Protein AF-K1RBC7-F1 (afdb_monomer_lite)

InterPro domains:
  IPR012926 TMEM120A/B [PF07851] (17-135)
  IPR012926 TMEM120A/B [PF07851] (148-253)
  IPR012926 TMEM120A/B [PTHR21433] (148-257)

Radius of gyration: 38.89 Å; chains: 1; bounding box: 67×125×91 Å

Structure (mmCIF, N/CA/C/O backbone):
data_AF-K1RBC7-F1
#
_entry.id   AF-K1RBC7-F1
#
loop_
_atom_site.group_PDB
_atom_site.id
_atom_site.type_symbol
_atom_site.label_atom_id
_atom_site.label_alt_id
_atom_site.label_comp_id
_atom_site.label_asym_id
_atom_site.label_entity_id
_atom_site.label_seq_id
_atom_site.pdbx_PDB_ins_code
_atom_site.Cartn_x
_atom_site.Cartn_y
_atom_site.Cartn_z
_atom_site.occupancy
_atom_site.B_iso_or_equiv
_atom_site.auth_seq_id
_atom_site.auth_comp_id
_atom_site.auth_asym_id
_atom_site.auth_atom_id
_atom_site.pdbx_PDB_model_num
ATOM 1 N N . MET A 1 1 ? 21.432 41.646 -55.844 1.00 55.25 1 MET A N 1
ATOM 2 C CA . MET A 1 1 ? 22.218 41.055 -54.737 1.00 55.25 1 MET A CA 1
ATOM 3 C C . MET A 1 1 ? 21.889 41.724 -53.405 1.00 55.25 1 MET A C 1
ATOM 5 O O . MET A 1 1 ? 21.938 41.026 -52.408 1.00 55.25 1 MET A O 1
ATOM 9 N N . ASP A 1 2 ? 21.484 43.004 -53.393 1.00 60.56 2 ASP A N 1
ATOM 10 C CA . ASP A 1 2 ? 21.104 43.734 -52.167 1.00 60.56 2 ASP A CA 1
ATOM 11 C C . ASP A 1 2 ? 19.739 43.362 -5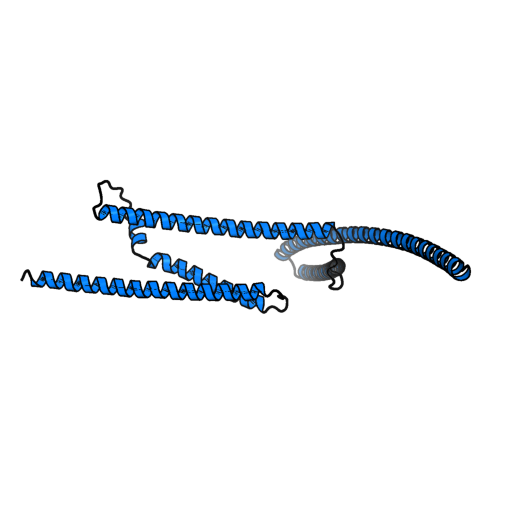1.560 1.00 60.56 2 ASP A C 1
ATOM 13 O O . ASP A 1 2 ? 19.626 43.316 -50.341 1.00 60.56 2 ASP A O 1
ATOM 17 N N . GLU A 1 3 ? 18.707 43.049 -52.355 1.00 60.28 3 GLU A N 1
ATOM 18 C CA . GLU A 1 3 ? 17.358 42.779 -51.807 1.00 60.28 3 GLU A CA 1
ATOM 19 C C . GLU A 1 3 ? 17.313 41.574 -50.854 1.00 60.28 3 GLU A C 1
ATOM 21 O O . GLU A 1 3 ? 16.731 41.671 -49.780 1.00 60.28 3 GLU A O 1
ATOM 26 N N . GLY A 1 4 ? 17.993 40.470 -51.185 1.00 63.41 4 GLY A N 1
ATOM 27 C CA . GLY A 1 4 ? 18.028 39.280 -50.324 1.00 63.41 4 GLY A CA 1
ATOM 28 C C . GLY A 1 4 ? 18.858 39.452 -49.044 1.00 63.41 4 GLY A C 1
ATOM 29 O O . GLY A 1 4 ? 18.627 38.744 -48.067 1.00 63.41 4 GLY A O 1
ATOM 30 N N . LEU A 1 5 ? 19.810 40.395 -49.028 1.00 65.06 5 LEU A N 1
ATOM 31 C CA . LEU A 1 5 ? 20.588 40.728 -47.831 1.00 65.06 5 LEU A CA 1
ATOM 32 C C . LEU A 1 5 ? 19.759 41.607 -46.880 1.00 65.06 5 LEU A C 1
ATOM 34 O O . LEU A 1 5 ? 19.706 41.335 -45.683 1.00 65.06 5 LEU A O 1
ATOM 38 N N . LEU A 1 6 ? 19.047 42.596 -47.432 1.00 67.06 6 LEU A N 1
ATOM 39 C CA . LEU A 1 6 ? 18.136 43.472 -46.687 1.00 67.06 6 LEU A CA 1
ATOM 40 C C . LEU A 1 6 ? 16.936 42.703 -46.110 1.00 67.06 6 LEU A C 1
ATOM 42 O O . LEU A 1 6 ? 16.526 42.957 -44.979 1.00 67.06 6 LEU A O 1
ATOM 46 N N . GLU A 1 7 ? 16.403 41.726 -46.849 1.00 72.88 7 GLU A N 1
ATOM 47 C CA . GLU A 1 7 ? 15.333 40.840 -46.375 1.00 72.88 7 GLU A CA 1
ATOM 48 C C . GLU A 1 7 ? 15.819 39.912 -45.246 1.00 72.88 7 GLU A C 1
ATOM 50 O O . GLU A 1 7 ? 15.114 39.704 -44.258 1.00 72.88 7 GLU A O 1
ATOM 55 N N . GLY A 1 8 ? 17.058 39.414 -45.333 1.00 73.38 8 GLY A N 1
ATOM 56 C CA . GLY A 1 8 ? 17.689 38.630 -44.268 1.00 73.38 8 GLY A CA 1
ATOM 57 C C . GLY A 1 8 ? 17.893 39.421 -42.971 1.00 73.38 8 GLY A C 1
ATOM 58 O O . GLY A 1 8 ? 17.590 38.917 -41.888 1.00 73.38 8 GLY A O 1
ATOM 59 N N . GLU A 1 9 ? 18.354 40.671 -43.066 1.00 78.81 9 GLU A N 1
ATOM 60 C CA . GLU A 1 9 ? 18.524 41.557 -41.905 1.00 78.81 9 GLU A CA 1
ATOM 61 C C . GLU A 1 9 ? 17.182 41.969 -41.281 1.00 78.81 9 GLU A C 1
ATOM 63 O O . GLU A 1 9 ? 17.052 41.984 -40.053 1.00 78.81 9 GLU A O 1
ATOM 68 N N . ALA A 1 10 ? 16.162 42.240 -42.102 1.00 80.75 10 ALA A N 1
ATOM 69 C CA . ALA A 1 10 ? 14.812 42.543 -41.627 1.00 80.75 10 ALA A CA 1
ATOM 70 C C . ALA A 1 10 ? 14.176 41.346 -40.896 1.00 80.75 10 ALA A C 1
ATOM 72 O O . ALA A 1 10 ? 13.622 41.512 -39.808 1.00 80.75 10 ALA A O 1
ATOM 73 N N . ASN A 1 11 ? 14.325 40.134 -41.442 1.00 84.31 11 ASN A N 1
ATOM 74 C CA . ASN A 1 11 ? 13.827 38.904 -40.823 1.00 84.31 11 ASN A CA 1
ATOM 75 C C . ASN A 1 11 ? 14.545 38.592 -39.502 1.00 84.31 11 ASN A C 1
ATOM 77 O O . ASN A 1 11 ? 13.898 38.236 -38.518 1.00 84.31 11 ASN A O 1
ATOM 81 N N . LEU A 1 12 ? 15.868 38.785 -39.439 1.00 86.56 12 LEU A N 1
ATOM 82 C CA . LEU A 1 12 ? 16.629 38.612 -38.199 1.00 86.56 12 LEU A CA 1
ATOM 83 C C . LEU A 1 12 ? 16.175 39.599 -37.117 1.00 86.56 12 LEU A C 1
ATOM 85 O O . LEU A 1 12 ? 16.028 39.215 -35.956 1.00 86.56 12 LEU A O 1
ATOM 89 N N . LYS A 1 13 ? 15.929 40.858 -37.492 1.00 89.88 13 LYS A N 1
ATOM 90 C CA . LYS A 1 13 ? 15.437 41.875 -36.561 1.00 89.88 13 LYS A CA 1
ATOM 91 C C . LYS A 1 13 ? 14.049 41.520 -36.019 1.00 89.88 13 LYS A C 1
ATOM 93 O O . LYS A 1 13 ? 13.858 41.594 -34.809 1.00 89.88 13 LYS A O 1
ATOM 98 N N . SER A 1 14 ? 13.142 41.051 -36.879 1.00 90.25 14 SER A N 1
ATOM 99 C CA . SER A 1 14 ? 11.823 40.552 -36.465 1.00 90.25 14 SER A CA 1
ATOM 100 C C . SER A 1 14 ? 11.942 39.398 -35.466 1.00 90.25 14 SER A C 1
ATOM 102 O O . SER A 1 14 ? 11.321 39.438 -34.411 1.00 90.25 14 SER A O 1
ATOM 104 N N . CYS A 1 15 ? 12.801 38.405 -35.731 1.00 90.19 15 CYS A N 1
ATOM 105 C CA . CYS A 1 15 ? 12.996 37.282 -34.808 1.00 90.19 15 CYS A CA 1
ATOM 106 C C . CYS A 1 15 ? 13.571 37.708 -33.446 1.00 90.19 15 CYS A C 1
ATOM 108 O O . CYS A 1 15 ? 13.251 37.099 -32.426 1.00 90.19 15 CYS A O 1
ATOM 110 N N . LEU A 1 16 ? 14.436 38.726 -33.414 1.00 90.62 16 LEU A N 1
ATOM 111 C CA . LEU A 1 16 ? 14.986 39.260 -32.165 1.00 90.62 16 LEU A CA 1
ATOM 112 C C . LEU A 1 16 ? 13.935 40.026 -31.352 1.00 90.62 16 LEU A C 1
ATOM 114 O O . LEU A 1 16 ? 13.941 39.937 -30.123 1.00 90.62 16 LEU A O 1
ATOM 118 N N . GLU A 1 17 ? 13.044 40.755 -32.024 1.00 92.62 17 GLU A N 1
ATOM 119 C CA . GLU A 1 17 ? 11.904 41.425 -31.392 1.00 92.62 17 GLU A CA 1
ATOM 120 C C . GLU A 1 17 ? 10.917 40.390 -30.820 1.00 92.62 17 GLU A C 1
ATOM 122 O O . GLU A 1 17 ? 10.637 40.434 -29.620 1.00 92.62 17 GLU A O 1
ATOM 127 N N . ASP A 1 18 ? 10.532 39.376 -31.604 1.00 93.38 18 ASP A N 1
ATOM 128 C CA . ASP A 1 18 ? 9.663 38.274 -31.157 1.00 93.38 18 ASP A CA 1
ATOM 129 C C . ASP A 1 18 ? 10.260 37.513 -29.960 1.00 93.38 18 ASP A C 1
ATOM 131 O O . ASP A 1 18 ? 9.566 37.192 -28.993 1.00 93.38 18 ASP A O 1
ATOM 135 N N . TRP A 1 19 ? 11.571 37.245 -29.983 1.00 91.12 19 TRP A N 1
ATOM 136 C CA . TRP A 1 19 ? 12.266 36.606 -28.863 1.00 91.12 19 TRP A CA 1
ATOM 137 C C . TRP A 1 19 ? 12.278 37.486 -27.607 1.00 91.12 19 TRP A C 1
ATOM 139 O O . TRP A 1 19 ? 12.127 36.983 -26.490 1.00 91.12 19 TRP A O 1
ATOM 149 N N . SER A 1 20 ? 12.447 38.802 -27.771 1.00 93.12 20 SER A N 1
ATOM 150 C CA . SER A 1 20 ? 12.388 39.752 -26.658 1.00 93.12 20 SER A CA 1
ATOM 151 C C . SER A 1 20 ? 11.012 39.751 -25.997 1.00 93.12 20 SER A C 1
ATOM 153 O O . SER A 1 20 ? 10.924 39.728 -24.766 1.00 93.12 20 SER A O 1
ATOM 155 N N . ASP A 1 21 ? 9.948 39.730 -26.796 1.00 93.62 21 ASP A N 1
ATOM 156 C CA . ASP A 1 21 ? 8.576 39.697 -26.298 1.00 93.62 21 ASP A CA 1
ATOM 157 C C . ASP A 1 21 ? 8.241 38.356 -25.639 1.00 93.62 21 ASP A C 1
ATOM 159 O O . ASP A 1 21 ? 7.751 38.343 -24.505 1.00 93.62 21 ASP A O 1
ATOM 163 N N . LEU A 1 22 ? 8.654 37.234 -26.236 1.00 92.88 22 LEU A N 1
ATOM 164 C CA . LEU A 1 22 ? 8.524 35.912 -25.621 1.00 92.88 22 LEU A CA 1
ATOM 165 C C . LEU A 1 22 ? 9.257 35.822 -24.271 1.00 92.88 22 LEU A C 1
ATOM 167 O O . LEU A 1 22 ? 8.760 35.217 -23.322 1.00 92.88 22 LEU A O 1
ATOM 171 N N . ASN A 1 23 ? 10.423 36.457 -24.136 1.00 93.75 23 ASN A N 1
ATOM 172 C CA . ASN A 1 23 ? 11.162 36.480 -22.874 1.00 93.75 23 ASN A CA 1
ATOM 173 C C . ASN A 1 23 ? 10.458 37.321 -21.785 1.00 93.75 23 ASN A C 1
ATOM 175 O O . ASN A 1 23 ? 10.548 37.010 -20.590 1.00 93.75 23 ASN A O 1
ATOM 179 N N . LYS A 1 24 ? 9.716 38.368 -22.174 1.00 93.81 24 LYS A N 1
ATOM 180 C CA . LYS A 1 24 ? 8.856 39.118 -21.241 1.00 93.81 24 LYS A CA 1
ATOM 181 C C . LYS A 1 24 ? 7.679 38.259 -20.782 1.00 93.81 24 LYS A C 1
ATOM 183 O O . LYS A 1 24 ? 7.402 38.223 -19.582 1.00 93.81 24 LYS A O 1
ATOM 188 N N . GLU A 1 25 ? 7.032 37.538 -21.698 1.00 94.12 25 GLU A N 1
ATOM 189 C CA . GLU A 1 25 ? 5.962 36.587 -21.363 1.00 94.12 25 GLU A CA 1
ATOM 190 C C . GLU A 1 25 ? 6.467 35.472 -20.442 1.00 94.12 25 GLU A C 1
ATOM 192 O O . GLU A 1 25 ? 5.820 35.141 -19.448 1.00 94.12 25 GLU A O 1
ATOM 197 N N . PHE A 1 26 ? 7.665 34.947 -20.706 1.00 91.88 26 PHE A N 1
ATOM 198 C CA . PHE A 1 26 ? 8.291 33.933 -19.866 1.00 91.88 26 PHE A CA 1
ATOM 199 C C . PHE A 1 26 ? 8.531 34.435 -18.437 1.00 91.88 26 PHE A C 1
ATOM 201 O O . PHE A 1 26 ? 8.190 33.743 -17.480 1.00 91.88 26 PHE A O 1
ATOM 208 N N . THR A 1 27 ? 9.025 35.666 -18.272 1.00 93.88 27 THR A N 1
ATOM 209 C CA . THR A 1 27 ? 9.193 36.278 -16.940 1.00 93.88 27 THR A CA 1
ATOM 210 C C . THR A 1 27 ? 7.855 36.379 -16.188 1.00 93.88 27 THR A C 1
ATOM 212 O O . THR A 1 27 ? 7.785 36.124 -14.984 1.00 93.88 27 THR A O 1
ATOM 215 N N . GLN A 1 28 ? 6.764 36.720 -16.882 1.00 92.62 28 GLN A N 1
ATOM 216 C CA . GLN A 1 28 ? 5.424 36.760 -16.279 1.00 92.62 28 GLN A CA 1
ATOM 217 C C . GLN A 1 28 ? 4.908 35.362 -15.909 1.00 92.62 28 GLN A C 1
ATOM 219 O O . GLN A 1 28 ? 4.276 35.183 -14.859 1.00 92.62 28 GLN A O 1
ATOM 224 N N . LEU A 1 29 ? 5.194 34.363 -16.744 1.00 90.19 29 LEU A N 1
ATOM 225 C CA . LEU A 1 29 ? 4.872 32.967 -16.470 1.00 90.19 29 LEU A CA 1
ATOM 226 C C . LEU A 1 29 ? 5.635 32.456 -15.241 1.00 90.19 29 LEU A C 1
ATOM 228 O O . LEU A 1 29 ? 5.037 31.811 -14.381 1.00 90.19 29 LEU A O 1
ATOM 232 N N . GLU A 1 30 ? 6.918 32.791 -15.115 1.00 92.12 30 GLU A N 1
ATOM 233 C CA . GLU A 1 30 ? 7.746 32.425 -13.965 1.00 92.12 30 GLU A CA 1
ATOM 234 C C . GLU A 1 30 ? 7.206 33.043 -12.667 1.00 92.12 30 GLU A C 1
ATOM 236 O O . GLU A 1 30 ? 6.997 32.332 -11.681 1.00 92.12 30 GLU A O 1
ATOM 241 N N . ALA A 1 31 ? 6.839 34.328 -12.692 1.00 93.50 31 ALA A N 1
ATOM 242 C CA . ALA A 1 31 ? 6.198 34.988 -11.554 1.00 93.50 31 ALA A CA 1
ATOM 243 C C . ALA A 1 31 ? 4.853 34.335 -11.171 1.00 93.50 31 ALA A C 1
ATOM 245 O O . ALA A 1 31 ? 4.530 34.183 -9.987 1.00 93.50 31 ALA A O 1
ATOM 246 N N . THR A 1 32 ? 4.065 33.917 -12.167 1.00 90.44 32 THR A N 1
ATOM 247 C CA . THR A 1 32 ? 2.793 33.208 -11.951 1.00 90.44 32 THR A CA 1
ATOM 248 C C . THR A 1 32 ? 3.021 31.823 -11.347 1.00 90.44 32 THR A C 1
ATOM 250 O O . THR A 1 32 ? 2.312 31.430 -10.418 1.00 90.44 32 THR A O 1
ATOM 253 N N . HIS A 1 33 ? 4.036 31.099 -11.819 1.00 86.62 33 HIS A N 1
ATOM 254 C CA . HIS A 1 33 ? 4.432 29.795 -11.287 1.00 86.62 33 HIS A CA 1
ATOM 255 C C . HIS A 1 33 ? 4.912 29.885 -9.837 1.00 86.62 33 HIS A C 1
ATOM 257 O O . HIS A 1 33 ? 4.527 29.071 -8.998 1.00 86.62 33 HIS A O 1
ATOM 263 N N . ASP A 1 34 ? 5.686 30.912 -9.496 1.00 87.00 34 ASP A N 1
ATOM 264 C CA . ASP A 1 34 ? 6.116 31.128 -8.115 1.00 87.00 34 ASP A CA 1
ATOM 265 C C . ASP A 1 34 ? 4.953 31.492 -7.192 1.00 87.00 34 ASP A C 1
ATOM 267 O O . ASP A 1 34 ? 4.902 31.040 -6.045 1.00 87.00 34 ASP A O 1
ATOM 271 N N . ARG A 1 35 ? 3.963 32.241 -7.690 1.00 92.00 35 ARG A N 1
ATOM 272 C CA . ARG A 1 35 ? 2.712 32.456 -6.956 1.00 92.00 35 ARG A CA 1
ATOM 273 C C . ARG A 1 35 ? 1.944 31.148 -6.758 1.00 92.00 35 ARG A C 1
ATOM 275 O O . ARG A 1 35 ? 1.442 30.913 -5.662 1.00 92.00 35 ARG A O 1
ATOM 282 N N . TYR A 1 36 ? 1.863 30.304 -7.785 1.00 83.94 36 TYR A N 1
ATOM 283 C CA . TYR A 1 36 ? 1.220 28.994 -7.695 1.00 83.94 36 TYR A CA 1
ATOM 284 C C . TYR A 1 36 ? 1.867 28.112 -6.616 1.00 83.94 36 TYR A C 1
ATOM 286 O O . TYR A 1 36 ? 1.149 27.564 -5.780 1.00 83.94 36 TYR A O 1
ATOM 294 N N . LYS A 1 37 ? 3.206 28.045 -6.561 1.00 82.62 37 LYS A N 1
ATOM 295 C CA . LYS A 1 37 ? 3.930 27.306 -5.508 1.00 82.62 37 LYS A CA 1
ATOM 296 C C . LYS A 1 37 ? 3.568 27.789 -4.105 1.00 82.62 37 LYS A C 1
ATOM 298 O O . LYS A 1 37 ? 3.257 26.969 -3.252 1.00 82.62 37 LYS A O 1
ATOM 303 N N . LYS A 1 38 ? 3.546 29.106 -3.882 1.00 85.19 38 LYS A N 1
ATOM 304 C CA . LYS A 1 38 ? 3.193 29.677 -2.570 1.00 85.19 38 LYS A CA 1
ATOM 305 C C . LYS A 1 38 ? 1.774 29.306 -2.142 1.00 85.19 38 LYS A C 1
ATOM 307 O O . LYS A 1 38 ? 1.560 28.892 -1.012 1.00 85.19 38 LYS A O 1
ATOM 312 N N . VAL A 1 39 ? 0.808 29.391 -3.060 1.00 86.00 39 VAL A N 1
ATOM 313 C CA . VAL A 1 39 ? -0.580 28.989 -2.774 1.00 86.00 39 VAL A CA 1
ATOM 314 C C . VAL A 1 39 ? -0.674 27.494 -2.450 1.00 86.00 39 VAL A C 1
ATOM 316 O O . VAL A 1 39 ? -1.469 27.107 -1.597 1.00 86.00 39 VAL A O 1
ATOM 319 N N . LEU A 1 40 ? 0.134 26.652 -3.102 1.00 79.31 40 LEU A N 1
ATOM 320 C CA . LEU A 1 40 ? 0.205 25.220 -2.810 1.00 79.31 40 LEU A CA 1
ATOM 321 C C . LEU A 1 40 ? 0.738 24.951 -1.391 1.00 79.31 40 LEU A C 1
ATOM 323 O O . LEU A 1 40 ? 0.185 24.113 -0.680 1.00 79.31 40 LEU A O 1
ATOM 327 N N . GLU A 1 41 ? 1.779 25.673 -0.974 1.00 81.56 41 GLU A N 1
ATOM 328 C CA . GLU A 1 41 ? 2.335 25.593 0.383 1.00 81.56 41 GLU A CA 1
ATOM 329 C C . GLU A 1 41 ? 1.301 26.026 1.437 1.00 81.56 41 GLU A C 1
ATOM 331 O O . GLU A 1 41 ? 1.030 25.282 2.383 1.00 81.56 41 GLU A O 1
ATOM 336 N N . ASP A 1 42 ? 0.638 27.168 1.227 1.00 86.38 42 ASP A N 1
ATOM 337 C CA . ASP A 1 42 ? -0.408 27.676 2.126 1.00 86.38 42 ASP A CA 1
ATOM 338 C C . ASP A 1 42 ? -1.590 26.697 2.253 1.00 86.38 42 ASP A C 1
ATOM 340 O O . ASP A 1 42 ? -2.113 26.456 3.349 1.00 86.38 42 ASP A O 1
ATOM 344 N N . LEU A 1 43 ? -2.015 26.104 1.130 1.00 84.00 43 LEU A N 1
ATOM 345 C CA . LEU A 1 43 ? -3.072 25.094 1.090 1.00 84.00 43 LEU A CA 1
ATOM 346 C C . LEU A 1 43 ? -2.708 23.886 1.962 1.00 84.00 43 LEU A C 1
ATOM 348 O O . LEU A 1 43 ? -3.541 23.408 2.740 1.00 84.00 43 LEU A O 1
ATOM 352 N N . TRP A 1 44 ? -1.467 23.411 1.854 1.00 78.94 44 TRP A N 1
ATOM 353 C CA . TRP A 1 44 ? -0.977 22.267 2.617 1.00 78.94 44 TRP A CA 1
ATOM 354 C C . TRP A 1 44 ? -0.944 22.555 4.122 1.00 78.94 44 TRP A C 1
ATOM 356 O O . TRP A 1 44 ? -1.394 21.737 4.932 1.00 78.94 44 TRP A O 1
ATOM 366 N N . ASP A 1 45 ? -0.504 23.751 4.509 1.00 84.81 45 ASP A N 1
ATOM 367 C CA . ASP A 1 45 ? -0.481 24.182 5.906 1.00 84.81 45 ASP A CA 1
ATOM 368 C C . ASP A 1 45 ? -1.883 24.257 6.522 1.00 84.81 45 ASP A C 1
ATOM 370 O O . ASP A 1 45 ? -2.105 23.821 7.662 1.00 84.81 45 ASP A O 1
ATOM 374 N N . ILE A 1 46 ? -2.855 24.780 5.771 1.00 87.06 46 ILE A N 1
ATOM 375 C CA . ILE A 1 46 ? -4.263 24.805 6.185 1.00 87.06 46 ILE A CA 1
ATOM 376 C C . ILE A 1 46 ? -4.791 23.376 6.327 1.00 87.06 46 ILE A C 1
ATOM 378 O O . ILE A 1 46 ? -5.376 23.031 7.359 1.00 87.06 46 ILE A O 1
ATOM 382 N N . GLN A 1 47 ? -4.533 22.519 5.340 1.00 83.44 47 GLN A N 1
ATOM 383 C CA . GLN A 1 47 ? -4.968 21.126 5.352 1.00 83.44 47 GLN A CA 1
ATOM 384 C C . GLN A 1 47 ? -4.417 20.368 6.568 1.00 83.44 47 GLN A C 1
ATOM 386 O O . GLN A 1 47 ? -5.165 19.683 7.272 1.00 83.44 47 GLN A O 1
ATOM 391 N N . LYS A 1 48 ? -3.129 20.538 6.882 1.00 85.31 48 LYS A N 1
ATOM 392 C CA . LYS A 1 48 ? -2.482 19.924 8.047 1.00 85.31 48 LYS A CA 1
ATOM 393 C C . LYS A 1 48 ? -3.132 20.354 9.364 1.00 85.31 48 LYS A C 1
ATOM 395 O O . LYS A 1 48 ? -3.366 19.514 10.244 1.00 85.31 48 LYS A O 1
ATOM 400 N N . LYS A 1 49 ? -3.464 21.643 9.503 1.00 90.88 49 LYS A N 1
ATOM 401 C CA . LYS A 1 49 ? -4.191 22.173 10.670 1.00 90.88 49 LYS A CA 1
ATOM 402 C C . LYS A 1 49 ? -5.581 21.546 10.786 1.00 90.88 49 LYS A C 1
ATOM 404 O O . LYS A 1 49 ? -5.952 21.107 11.876 1.00 90.88 49 LYS A O 1
ATOM 409 N N . CYS A 1 50 ? -6.315 21.427 9.680 1.00 87.62 50 CYS A N 1
ATOM 410 C CA . CYS A 1 50 ? -7.632 20.792 9.659 1.00 87.62 50 CYS A CA 1
ATOM 411 C C . CYS A 1 50 ? -7.577 19.314 10.071 1.00 87.62 50 CYS A C 1
ATOM 413 O O . CYS A 1 50 ? -8.323 18.905 10.961 1.00 87.62 50 CYS A O 1
ATOM 415 N N . VAL A 1 51 ? -6.660 18.525 9.501 1.00 85.69 51 VAL A N 1
ATOM 416 C CA . VAL A 1 51 ? -6.498 17.096 9.834 1.00 85.69 51 VAL A CA 1
ATOM 417 C C . VAL A 1 51 ? -6.132 16.908 11.310 1.00 85.69 51 VAL A C 1
ATOM 419 O O . VAL A 1 51 ? -6.717 16.070 12.002 1.00 85.69 51 VAL A O 1
ATOM 422 N N . THR A 1 52 ? -5.223 17.735 1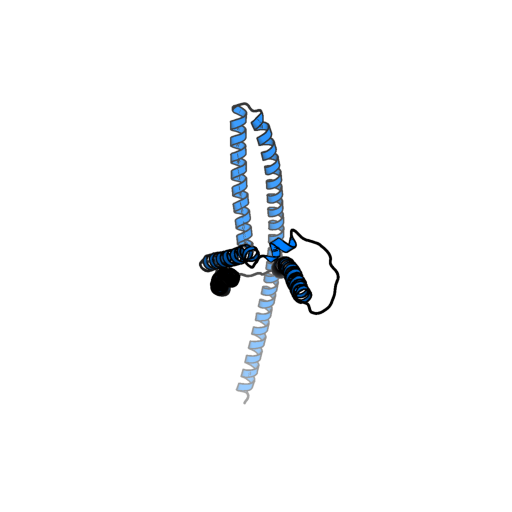1.829 1.00 90.31 52 THR A N 1
ATOM 423 C CA . THR A 1 52 ? -4.848 17.715 13.253 1.00 90.31 52 THR A CA 1
ATOM 424 C C . THR A 1 52 ? -6.040 18.069 14.151 1.00 90.31 52 THR A C 1
ATOM 426 O O . THR A 1 52 ? -6.278 17.411 15.168 1.00 90.31 52 THR A O 1
ATOM 429 N N . GLY A 1 53 ? -6.843 19.062 13.755 1.00 91.31 53 GLY A N 1
ATOM 430 C CA . GLY A 1 53 ? -8.082 19.431 14.441 1.00 91.31 53 GLY A CA 1
ATOM 431 C C . GLY A 1 53 ? -9.108 18.293 14.469 1.00 91.31 53 GLY A C 1
ATOM 432 O O . GLY A 1 53 ? -9.655 17.984 15.531 1.00 91.31 53 GLY A O 1
ATOM 433 N N . ILE A 1 54 ? -9.317 17.605 13.342 1.00 90.19 54 ILE A N 1
ATOM 434 C CA . ILE A 1 54 ? -10.207 16.434 13.248 1.00 90.19 54 ILE A CA 1
ATOM 435 C C . ILE A 1 54 ? -9.732 15.321 14.190 1.00 90.19 54 ILE A C 1
ATOM 437 O O . ILE A 1 54 ? -10.540 14.752 14.932 1.00 90.19 54 ILE A O 1
ATOM 441 N N . ALA A 1 55 ? -8.427 15.036 14.226 1.00 89.88 55 ALA A N 1
ATOM 442 C CA . ALA A 1 55 ? -7.857 14.040 15.133 1.00 89.88 55 ALA A CA 1
ATOM 443 C C . ALA A 1 55 ? -8.118 14.392 16.609 1.00 89.88 55 ALA A C 1
ATOM 445 O O . ALA A 1 55 ? -8.569 13.542 17.386 1.00 89.88 55 ALA A O 1
ATOM 446 N N . HIS A 1 56 ? -7.925 15.659 16.986 1.00 94.19 56 HIS A N 1
ATOM 447 C CA . HIS A 1 56 ? -8.221 16.137 18.336 1.00 94.19 56 HIS A CA 1
ATOM 448 C C . HIS A 1 56 ? -9.712 16.001 18.690 1.00 94.19 56 HIS A C 1
ATOM 450 O O . HIS A 1 56 ? -10.064 15.522 19.774 1.00 94.19 56 HIS A O 1
ATOM 456 N N . HIS A 1 57 ? -10.609 16.357 17.768 1.00 93.12 57 HIS A N 1
ATOM 457 C CA . HIS A 1 57 ? -12.045 16.183 17.969 1.00 93.12 57 HIS A CA 1
ATOM 458 C C . HIS A 1 57 ? -12.438 14.711 18.129 1.00 93.12 57 HIS A C 1
ATOM 460 O O . HIS A 1 57 ? -13.201 14.389 19.041 1.00 93.12 57 HIS A O 1
ATOM 466 N N . ARG A 1 58 ? -11.889 13.803 17.310 1.00 91.44 58 ARG A N 1
ATOM 467 C CA . ARG A 1 58 ? -12.110 12.352 17.445 1.00 91.44 58 ARG A CA 1
ATOM 468 C C . ARG A 1 58 ? -11.681 11.843 18.820 1.00 91.44 58 ARG A C 1
ATOM 470 O O . ARG A 1 58 ? -12.430 11.093 19.447 1.00 91.44 58 ARG A O 1
ATOM 477 N N . TYR A 1 59 ? -10.531 12.299 19.317 1.00 93.56 59 TYR A N 1
ATOM 478 C CA . TYR A 1 59 ? -10.057 11.971 20.661 1.00 93.56 59 TYR A CA 1
ATOM 479 C C . TYR A 1 59 ? -11.033 12.436 21.751 1.00 93.56 59 TYR A C 1
ATOM 481 O O . TYR A 1 59 ? -11.478 11.627 22.568 1.00 93.56 59 TYR A O 1
ATOM 489 N N . ARG A 1 60 ? -11.445 13.711 21.737 1.00 94.19 60 ARG A N 1
ATOM 490 C CA . ARG A 1 60 ? -12.409 14.233 22.725 1.00 94.19 60 ARG A CA 1
ATOM 491 C C . ARG A 1 60 ? -13.761 13.528 22.641 1.00 94.19 60 ARG A C 1
ATOM 493 O O . ARG A 1 60 ? -14.365 13.233 23.667 1.00 94.19 60 ARG A O 1
ATOM 500 N N . MET A 1 61 ? -14.226 13.211 21.436 1.00 91.50 61 MET A N 1
ATOM 501 C CA . MET A 1 61 ? -15.460 12.452 21.229 1.00 91.50 61 MET A CA 1
ATOM 502 C C . MET A 1 61 ? -15.367 11.030 21.790 1.00 91.50 61 MET A C 1
ATOM 504 O O . MET A 1 61 ? -16.342 10.545 22.364 1.00 91.50 61 MET A O 1
ATOM 508 N N . LYS A 1 62 ? -14.206 10.371 21.693 1.00 92.50 62 LYS A N 1
ATOM 509 C CA . LYS A 1 62 ? -13.972 9.073 22.341 1.00 92.50 62 LYS A CA 1
ATOM 510 C C . LYS A 1 62 ? -14.107 9.187 23.864 1.00 92.50 62 LYS A C 1
ATOM 512 O O . LYS A 1 62 ? -14.884 8.442 24.451 1.00 92.50 62 LYS A O 1
ATOM 517 N N . GLN A 1 63 ? -13.468 10.186 24.476 1.00 93.06 63 GLN A N 1
ATOM 518 C CA . GLN A 1 63 ? -13.592 10.437 25.918 1.00 93.06 63 GLN A CA 1
ATOM 519 C C . GLN A 1 63 ? -15.038 10.731 26.352 1.00 93.06 63 GLN A C 1
ATOM 521 O O . GLN A 1 63 ? -15.488 10.257 27.392 1.00 93.06 63 GLN A O 1
ATOM 526 N N . ILE A 1 64 ? -15.781 11.520 25.566 1.00 90.25 64 ILE A N 1
ATOM 527 C CA . ILE A 1 64 ? -17.199 11.802 25.836 1.00 90.25 64 ILE A CA 1
ATOM 528 C C . ILE A 1 64 ? -18.016 10.510 25.746 1.00 90.25 64 ILE A C 1
ATOM 530 O O . ILE A 1 64 ? -18.825 10.248 26.630 1.00 90.25 64 ILE A O 1
ATOM 534 N N . THR A 1 65 ? -17.754 9.663 24.748 1.00 89.12 65 THR A N 1
ATOM 535 C CA . THR A 1 65 ? -18.430 8.363 24.597 1.00 89.12 65 THR A CA 1
ATOM 536 C C . THR A 1 65 ? -18.206 7.468 25.819 1.00 89.12 65 THR A C 1
ATOM 538 O O . THR A 1 65 ? -19.162 6.888 26.324 1.00 89.12 65 THR A O 1
ATOM 541 N N . GLU A 1 66 ? -16.977 7.403 26.339 1.00 89.19 66 GLU A N 1
ATOM 542 C CA . GLU A 1 66 ? -16.631 6.634 27.547 1.00 89.19 66 GLU A CA 1
ATOM 543 C C . GLU A 1 66 ? -17.317 7.174 28.813 1.00 89.19 66 GLU A C 1
ATOM 545 O O . GLU A 1 66 ? -17.688 6.416 29.710 1.00 89.19 66 GLU A O 1
ATOM 550 N N . LYS A 1 67 ? -17.517 8.493 28.903 1.00 88.00 67 LYS A N 1
ATOM 551 C CA . LYS A 1 67 ? -18.302 9.097 29.990 1.00 88.00 67 LYS A CA 1
ATOM 552 C C . LYS A 1 67 ? -19.790 8.773 29.846 1.00 88.00 67 LYS A C 1
ATOM 554 O O . LYS A 1 67 ? -20.436 8.440 30.834 1.00 88.00 67 LYS A O 1
ATOM 559 N N . MET A 1 68 ? -20.324 8.808 28.625 1.00 82.88 68 MET A N 1
ATOM 560 C CA . MET A 1 68 ? -21.723 8.473 28.342 1.00 82.88 68 MET A CA 1
ATOM 561 C C . MET A 1 68 ? -22.057 7.015 28.679 1.00 82.88 68 MET A C 1
ATOM 563 O O . MET A 1 68 ? -23.148 6.752 29.180 1.00 82.88 68 MET A O 1
ATOM 567 N N . THR A 1 69 ? -21.144 6.066 28.435 1.00 83.00 69 THR A N 1
ATOM 568 C CA . THR A 1 69 ? -21.362 4.651 28.791 1.00 83.00 69 THR A CA 1
ATOM 569 C C . THR A 1 69 ? -21.453 4.453 30.302 1.00 83.00 69 THR A C 1
ATOM 571 O O . THR A 1 69 ? -22.378 3.791 30.756 1.00 83.00 69 THR A O 1
ATOM 574 N N . LYS A 1 70 ? -20.583 5.115 31.077 1.00 84.06 70 LYS A N 1
ATOM 575 C CA . LYS A 1 70 ? -20.610 5.078 32.552 1.00 84.06 70 LYS A CA 1
ATOM 576 C C . LYS A 1 70 ? -21.870 5.713 33.147 1.00 84.06 70 LYS A C 1
ATOM 578 O O . LYS A 1 70 ? -22.375 5.258 34.166 1.00 84.06 70 LYS A O 1
ATOM 583 N N . ILE A 1 71 ? -22.385 6.773 32.519 1.00 80.31 71 ILE A N 1
ATOM 584 C CA . ILE A 1 71 ? -23.638 7.418 32.943 1.00 80.31 71 ILE A CA 1
ATOM 585 C C . ILE A 1 71 ? -24.823 6.485 32.667 1.00 80.31 71 ILE A C 1
ATOM 587 O O . ILE A 1 71 ? -25.676 6.308 33.537 1.00 80.31 71 ILE A O 1
ATOM 591 N N . LYS A 1 72 ? -24.857 5.834 31.496 1.00 71.94 72 LYS A N 1
ATOM 592 C CA . LYS A 1 72 ? -25.934 4.908 31.110 1.00 71.94 72 LYS A CA 1
ATOM 593 C C . LYS A 1 72 ? -26.112 3.744 32.096 1.00 71.94 72 LYS A C 1
ATOM 595 O O . LYS A 1 72 ? -27.242 3.321 32.307 1.00 71.94 72 LYS A O 1
ATOM 600 N N . GLU A 1 73 ? -25.035 3.270 32.719 1.00 70.69 73 GLU A N 1
ATOM 601 C CA . GLU A 1 73 ? -25.065 2.186 33.717 1.00 70.69 73 GLU A CA 1
ATOM 602 C C . GLU A 1 73 ? -25.862 2.540 34.992 1.00 70.69 73 GLU A C 1
ATOM 604 O O . GLU A 1 73 ? -26.288 1.633 35.697 1.00 70.69 73 GLU A O 1
ATOM 609 N N . ASN A 1 74 ? -26.133 3.830 35.257 1.00 68.62 74 ASN A N 1
ATOM 610 C CA . ASN A 1 74 ? -26.742 4.315 36.507 1.00 68.62 74 ASN A CA 1
ATOM 611 C C . ASN A 1 74 ? -27.944 5.284 36.314 1.00 68.62 74 ASN A C 1
ATOM 613 O O . ASN A 1 74 ? -28.255 6.057 37.221 1.00 68.62 74 ASN A O 1
ATOM 617 N N . SER A 1 75 ? -28.602 5.319 35.144 1.00 63.81 75 SER A N 1
ATOM 618 C CA . SER A 1 75 ? -29.461 6.460 34.737 1.00 63.81 75 SER A CA 1
ATOM 619 C C . SER A 1 75 ? -30.991 6.274 34.784 1.00 63.81 75 SER A C 1
ATOM 621 O O . SER A 1 75 ? -31.518 5.191 34.545 1.00 63.81 75 SER A O 1
ATOM 623 N N . LYS A 1 76 ? -31.699 7.401 35.005 1.00 66.19 76 LYS A N 1
ATOM 624 C CA . LYS A 1 76 ? -33.163 7.616 34.886 1.00 66.19 76 LYS A CA 1
ATOM 625 C C . LYS A 1 76 ? -33.589 7.872 33.415 1.00 66.19 76 LYS A C 1
ATOM 627 O O . LYS A 1 76 ? -32.755 8.311 32.624 1.00 66.19 76 LYS A O 1
ATOM 632 N N . PRO A 1 77 ? -34.874 7.683 33.036 1.00 62.47 77 PRO A N 1
ATOM 633 C CA . PRO A 1 77 ? -35.352 7.803 31.644 1.00 62.47 77 PRO A CA 1
ATOM 634 C C . PRO A 1 77 ? -35.156 9.186 30.989 1.00 62.47 77 PRO A C 1
ATOM 636 O O . PRO A 1 77 ? -34.936 9.263 29.786 1.00 62.47 77 PRO A O 1
ATOM 639 N N . GLU A 1 78 ? -35.159 10.279 31.756 1.00 68.69 78 GLU A N 1
ATOM 640 C CA . GLU A 1 78 ? -34.908 11.641 31.244 1.00 68.69 78 GLU A CA 1
ATOM 641 C C . GLU A 1 78 ? -33.446 11.845 30.794 1.00 68.69 78 GLU A C 1
ATOM 643 O O . GLU A 1 78 ? -33.157 12.533 29.813 1.00 68.69 78 GLU A O 1
ATOM 648 N N . THR A 1 79 ? -32.509 11.171 31.466 1.00 71.19 79 THR A N 1
ATOM 649 C CA . THR A 1 79 ? -31.083 11.169 31.117 1.00 71.19 79 THR A CA 1
ATOM 650 C C . THR A 1 79 ? -30.822 10.384 29.825 1.00 71.19 79 THR A C 1
ATOM 652 O O . THR A 1 79 ? -29.890 10.708 29.091 1.00 71.19 79 THR A O 1
ATOM 655 N N . ASP A 1 80 ? -31.663 9.398 29.495 1.00 77.31 80 ASP A N 1
ATOM 656 C CA . ASP A 1 80 ? -31.550 8.606 28.261 1.00 77.31 80 ASP A CA 1
ATOM 657 C C . ASP A 1 80 ? -31.883 9.431 27.004 1.00 77.31 80 ASP A C 1
ATOM 659 O O . ASP A 1 80 ? -31.174 9.338 26.000 1.00 77.31 80 ASP A O 1
ATOM 663 N N . GLU A 1 81 ? -32.883 10.317 27.065 1.00 82.19 81 GLU A N 1
ATOM 664 C CA . GLU A 1 81 ? -33.215 11.223 25.953 1.00 82.19 81 GLU A CA 1
ATOM 665 C C . GLU A 1 81 ? -32.110 12.258 25.687 1.00 82.19 81 GLU A C 1
ATOM 667 O O . GLU A 1 81 ? -31.718 12.480 24.537 1.00 82.19 81 GLU A O 1
ATOM 672 N N . ALA A 1 82 ? -31.517 12.832 26.738 1.00 83.69 82 ALA A N 1
ATOM 673 C CA . ALA A 1 82 ? -30.362 13.720 26.595 1.00 83.69 82 ALA A CA 1
ATOM 674 C C . ALA A 1 82 ? -29.139 12.990 25.994 1.00 83.69 82 ALA A C 1
ATOM 676 O O . ALA A 1 82 ? -28.452 13.529 25.121 1.00 83.69 82 ALA A O 1
ATOM 677 N N . LEU A 1 83 ? -28.893 11.735 26.397 1.00 81.94 83 LEU A N 1
ATOM 678 C CA . LEU A 1 83 ? -27.823 10.898 25.839 1.00 81.94 83 LEU A CA 1
ATOM 679 C C . LEU A 1 83 ? -28.069 10.529 24.367 1.00 81.94 83 LEU A C 1
ATOM 681 O O . LEU A 1 83 ? -27.115 10.482 23.583 1.00 81.94 83 LEU A O 1
ATOM 685 N N . LYS A 1 84 ? -29.324 10.283 23.969 1.00 85.38 84 LYS A N 1
ATOM 686 C CA . LYS A 1 84 ? -29.704 10.043 22.567 1.00 85.38 84 LYS A CA 1
ATOM 687 C C . LYS A 1 84 ? -29.464 11.272 21.697 1.00 85.38 84 LYS A C 1
ATOM 689 O O . LYS A 1 84 ? -28.842 11.140 20.641 1.00 85.38 84 LYS A O 1
ATOM 694 N N . ARG A 1 85 ? -29.879 12.460 22.156 1.00 88.19 85 ARG A N 1
ATOM 695 C CA . ARG A 1 85 ? -29.621 13.730 21.453 1.00 88.19 85 ARG A CA 1
ATOM 696 C C . ARG A 1 85 ? -28.127 13.954 21.248 1.00 88.19 85 ARG A C 1
ATOM 698 O O . ARG A 1 85 ? -27.692 14.114 20.109 1.00 88.19 85 ARG A O 1
ATOM 705 N N . LEU A 1 86 ? -27.333 13.814 22.311 1.00 87.44 86 LEU A N 1
ATOM 706 C CA . LEU A 1 86 ? -25.879 13.955 22.236 1.00 87.44 86 LEU A CA 1
ATOM 707 C C . LEU A 1 86 ? -25.239 12.928 21.283 1.00 87.44 86 LEU A C 1
ATOM 709 O O . LEU A 1 86 ? -24.346 13.271 20.511 1.00 87.44 86 LEU A O 1
ATOM 713 N N . ARG A 1 87 ? -25.719 11.675 21.265 1.00 86.25 87 ARG A N 1
ATOM 714 C CA . ARG A 1 87 ? -25.279 10.679 20.269 1.00 86.25 87 ARG A CA 1
ATOM 715 C C . ARG A 1 87 ? -25.585 11.114 18.840 1.00 86.25 87 ARG A C 1
ATOM 717 O O . ARG A 1 87 ? -24.737 10.901 17.977 1.00 86.25 87 ARG A O 1
ATOM 724 N N . SER A 1 88 ? -26.761 11.686 18.586 1.00 87.25 88 SER A N 1
ATOM 725 C CA . SER A 1 88 ? -27.146 12.141 17.245 1.00 87.25 88 SER A CA 1
ATOM 726 C C . SER A 1 88 ? -26.235 13.269 16.749 1.00 87.25 88 SER A C 1
ATOM 728 O O . SER A 1 88 ? -25.679 13.164 15.656 1.00 87.25 88 SER A O 1
ATOM 730 N N . GLU A 1 89 ? -25.945 14.259 17.599 1.00 90.81 89 GLU A N 1
ATOM 731 C CA . GLU A 1 89 ? -25.020 15.355 17.289 1.00 90.81 89 GLU A CA 1
ATOM 732 C C . GLU A 1 89 ? -23.597 14.839 17.038 1.00 90.81 89 GLU A C 1
ATOM 734 O O . GLU A 1 89 ? -22.901 15.287 16.125 1.00 90.81 89 GLU A O 1
ATOM 739 N N . MET A 1 90 ? -23.155 13.840 17.811 1.00 87.75 90 MET A N 1
ATOM 740 C CA . MET A 1 90 ? -21.863 13.192 17.591 1.00 87.75 90 MET A CA 1
ATOM 741 C C . MET A 1 90 ? -21.804 12.423 16.267 1.00 87.75 90 MET A C 1
ATOM 743 O O . MET A 1 90 ? -20.737 12.362 15.658 1.00 87.75 90 MET A O 1
ATOM 747 N N . GLN A 1 91 ? -22.905 11.824 15.812 1.00 86.81 91 GLN A N 1
ATOM 748 C CA . GLN A 1 91 ? -22.950 11.157 14.507 1.00 86.81 91 GLN A CA 1
ATOM 749 C C . GLN A 1 91 ? -22.947 12.166 13.358 1.00 86.81 91 GLN A C 1
ATOM 751 O O . GLN A 1 91 ? -22.175 11.997 12.418 1.00 86.81 91 GLN A O 1
ATOM 756 N N . GLN A 1 92 ? -23.706 13.257 13.477 1.00 90.44 92 GLN A N 1
ATOM 757 C CA . GLN A 1 92 ? -23.676 14.356 12.510 1.00 90.44 92 GLN A CA 1
ATOM 758 C C . GLN A 1 92 ? -22.273 14.972 12.400 1.00 90.44 92 GLN A C 1
ATOM 760 O O . GLN A 1 92 ? -21.754 15.187 11.310 1.00 90.44 92 GLN A O 1
ATOM 765 N N . ARG A 1 93 ? -21.584 15.179 13.525 1.00 90.38 93 ARG A N 1
ATOM 766 C CA . ARG A 1 93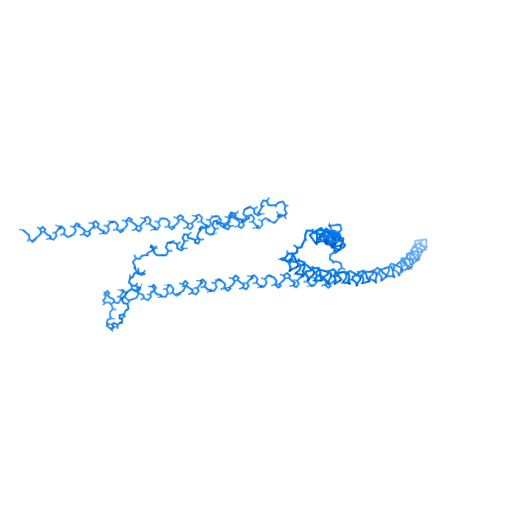 ? -20.204 15.683 13.499 1.00 90.38 93 ARG A CA 1
ATOM 767 C C . ARG A 1 93 ? -19.230 14.702 12.830 1.00 90.38 93 ARG A C 1
ATOM 769 O O . ARG A 1 93 ? -18.271 15.124 12.191 1.00 90.38 93 ARG A O 1
ATOM 776 N N . LYS A 1 94 ? -19.465 13.388 12.943 1.00 88.12 94 LYS A N 1
ATOM 777 C CA . LYS A 1 94 ? -18.666 12.373 12.235 1.00 88.12 94 LYS A CA 1
ATOM 778 C C . LYS A 1 94 ? -18.896 12.393 10.725 1.00 88.12 94 LYS A C 1
ATOM 780 O O . LYS A 1 94 ? -17.931 12.157 10.003 1.00 88.12 94 LYS A O 1
ATOM 785 N N . SER A 1 95 ? -20.122 12.640 10.255 1.00 79.31 95 SER A N 1
ATOM 786 C CA . SER A 1 95 ? -20.384 12.760 8.814 1.00 79.31 95 SER A CA 1
ATOM 787 C C . SER A 1 95 ? -19.684 13.988 8.239 1.00 79.31 95 SER A C 1
ATOM 789 O O . SER A 1 95 ? -18.971 13.855 7.253 1.00 79.31 95 SER A O 1
ATOM 791 N N . GLN A 1 96 ? -19.735 15.122 8.943 1.00 86.06 96 GLN A N 1
ATOM 792 C CA . GLN A 1 96 ? -19.002 16.334 8.558 1.00 86.06 96 GLN A CA 1
ATOM 793 C C . GLN A 1 96 ? -17.489 16.096 8.455 1.00 86.06 96 GLN A C 1
ATOM 795 O O . GLN A 1 96 ? -16.858 16.529 7.498 1.00 86.06 96 GLN A O 1
ATOM 800 N N . PHE A 1 97 ? -16.885 15.360 9.396 1.00 86.50 97 PHE A N 1
ATOM 801 C CA . PHE A 1 97 ? -15.461 15.014 9.288 1.00 86.50 97 PHE A CA 1
ATOM 802 C C . PHE A 1 97 ? -15.148 14.146 8.073 1.00 86.50 97 PHE A C 1
ATOM 804 O O . PHE A 1 97 ? -14.094 14.324 7.472 1.00 86.50 97 PHE A O 1
ATOM 811 N N . ARG A 1 98 ? -16.046 13.224 7.714 1.00 76.62 98 ARG A N 1
ATOM 812 C CA . ARG A 1 98 ? -15.881 12.381 6.529 1.00 76.62 98 ARG A CA 1
ATOM 813 C C . ARG A 1 98 ? -15.935 13.219 5.252 1.00 76.62 98 ARG A C 1
ATOM 815 O O . ARG A 1 98 ? -15.045 13.084 4.428 1.00 76.62 98 ARG A O 1
ATOM 822 N N . GLU A 1 99 ? -16.909 14.119 5.137 1.00 77.00 99 GLU A N 1
ATOM 823 C CA . GLU A 1 99 ? -17.035 15.044 4.000 1.00 77.00 99 GLU A CA 1
ATOM 824 C C . GLU A 1 99 ? -15.784 15.925 3.844 1.00 77.00 99 GLU A C 1
ATOM 826 O O . GLU A 1 99 ? -15.265 16.098 2.742 1.00 77.00 99 GLU A O 1
ATOM 831 N N . MET A 1 100 ? -15.244 16.435 4.958 1.00 77.81 100 MET A N 1
ATOM 832 C CA . MET A 1 100 ? -14.001 17.214 4.951 1.00 77.81 100 MET A CA 1
ATOM 833 C C . MET A 1 100 ? -12.793 16.377 4.501 1.00 77.81 100 MET A C 1
ATOM 835 O O . MET A 1 100 ? -12.000 16.838 3.684 1.00 77.81 100 MET A O 1
ATOM 839 N N . GLU A 1 101 ? -12.644 15.149 5.007 1.00 78.12 101 GLU A N 1
ATOM 840 C CA . GLU A 1 101 ? -11.555 14.241 4.618 1.00 78.12 101 GLU A CA 1
ATOM 841 C C . GLU A 1 101 ? -11.655 13.802 3.148 1.00 78.12 101 GLU A C 1
ATOM 843 O O . GLU A 1 101 ? -10.629 13.699 2.475 1.00 78.12 101 GLU A O 1
ATOM 848 N N . GLU A 1 102 ? -12.867 13.590 2.631 1.00 73.31 102 GLU A N 1
ATOM 849 C CA . GLU A 1 102 ? -13.113 13.272 1.220 1.00 73.31 102 GLU A CA 1
ATOM 850 C C . GLU A 1 102 ? -12.717 14.431 0.299 1.00 73.31 102 GLU A C 1
ATOM 852 O O . GLU A 1 102 ? -12.049 14.206 -0.713 1.00 73.31 102 GLU A O 1
ATOM 857 N N . LEU A 1 103 ? -13.032 15.675 0.677 1.00 75.75 103 LEU A N 1
ATOM 858 C CA . LEU A 1 103 ? -12.577 16.863 -0.047 1.00 75.75 103 LEU A CA 1
ATOM 859 C C . LEU A 1 103 ? -11.043 16.952 -0.071 1.00 75.75 103 LEU A C 1
ATOM 861 O O . LEU A 1 103 ? -10.455 17.175 -1.128 1.00 75.75 103 LEU A O 1
ATOM 865 N N . TYR A 1 104 ? -10.381 16.740 1.070 1.00 79.19 104 TYR A N 1
ATOM 866 C CA . TYR A 1 104 ? -8.915 16.756 1.155 1.00 79.19 104 TYR A CA 1
ATOM 867 C C . TYR A 1 104 ? -8.272 15.673 0.291 1.00 79.19 104 TYR A C 1
ATOM 869 O O . TYR A 1 104 ? -7.277 15.928 -0.388 1.00 79.19 104 TYR A O 1
ATOM 877 N N . LEU A 1 105 ? -8.857 14.477 0.282 1.00 70.81 105 LEU A N 1
ATOM 878 C CA . LEU A 1 105 ? -8.404 13.376 -0.554 1.00 70.81 105 LEU A CA 1
ATOM 879 C C . LEU A 1 105 ? -8.591 13.692 -2.045 1.00 70.81 105 LEU A C 1
ATOM 881 O O . LEU A 1 105 ? -7.681 13.455 -2.835 1.00 70.81 105 LEU A O 1
ATOM 885 N N . SER A 1 106 ? -9.730 14.283 -2.420 1.00 65.69 106 SER A N 1
ATOM 886 C CA . SER A 1 106 ? -9.999 14.721 -3.794 1.00 65.69 106 SER A CA 1
ATOM 887 C C . SER A 1 106 ? -9.032 15.811 -4.264 1.00 65.69 106 SER A C 1
ATOM 889 O O . SER A 1 106 ? -8.682 15.837 -5.442 1.00 65.69 106 SER A O 1
ATOM 891 N N . ILE A 1 107 ? -8.595 16.701 -3.367 1.00 70.75 107 ILE A N 1
ATOM 892 C CA . ILE A 1 107 ? -7.609 17.746 -3.672 1.00 70.75 107 ILE A CA 1
ATOM 893 C C . ILE A 1 107 ? -6.214 17.137 -3.884 1.00 70.75 107 ILE A C 1
ATOM 895 O O . ILE A 1 107 ? -5.551 17.494 -4.853 1.00 70.75 107 ILE A O 1
ATOM 899 N N . ILE A 1 108 ? -5.785 16.188 -3.037 1.00 65.44 108 ILE A N 1
ATOM 900 C CA . ILE A 1 108 ? -4.478 15.511 -3.176 1.00 65.44 108 ILE A CA 1
ATOM 901 C C . ILE A 1 108 ? -4.419 14.660 -4.451 1.00 65.44 108 ILE A C 1
ATOM 903 O O . ILE A 1 108 ? -3.398 14.630 -5.135 1.00 65.44 108 ILE A O 1
ATOM 907 N N . LEU A 1 109 ? -5.491 13.925 -4.753 1.00 55.50 109 LEU A N 1
ATOM 908 C CA . LEU A 1 109 ? -5.512 12.986 -5.877 1.00 55.50 109 LEU A CA 1
ATOM 909 C C . LEU A 1 109 ? -5.769 13.668 -7.229 1.00 55.50 109 LEU A C 1
ATOM 911 O O . LEU A 1 109 ? -5.499 13.065 -8.271 1.00 55.50 109 LEU A O 1
ATOM 915 N N . GLY A 1 110 ? -6.286 14.902 -7.222 1.00 54.75 110 GLY A N 1
ATOM 916 C CA . GLY A 1 110 ? -6.795 15.573 -8.416 1.00 54.75 110 GLY A CA 1
ATOM 917 C C . GLY A 1 110 ? -7.944 14.798 -9.079 1.00 54.75 110 GLY A C 1
ATOM 918 O O . GLY A 1 110 ? -8.340 13.713 -8.646 1.00 54.75 110 GLY A O 1
ATOM 919 N N . SER A 1 111 ? -8.496 15.330 -10.172 1.00 41.00 111 SER A N 1
ATOM 920 C CA . SER A 1 111 ? -9.424 14.584 -11.030 1.00 41.00 111 SER A CA 1
ATOM 921 C C . SER A 1 111 ? -8.666 13.462 -11.747 1.00 41.00 111 SER A C 1
ATOM 923 O O . SER A 1 111 ? -8.206 13.668 -12.866 1.00 41.00 111 SER A O 1
ATOM 925 N N . VAL A 1 112 ? -8.457 12.321 -11.077 1.00 44.59 112 VAL A N 1
ATOM 926 C CA . VAL A 1 112 ? -7.826 11.083 -11.590 1.00 44.59 112 VAL A CA 1
ATOM 927 C C . VAL A 1 112 ? -6.856 11.361 -12.745 1.00 44.59 112 VAL A C 1
ATOM 929 O O . VAL A 1 112 ? -7.057 10.982 -13.893 1.00 44.59 112 VAL A O 1
ATOM 932 N N . SER A 1 113 ? -5.821 12.128 -12.440 1.00 32.41 113 SER A N 1
ATOM 933 C CA . SER A 1 113 ? -4.674 12.354 -13.304 1.00 32.41 113 SER A CA 1
ATOM 934 C C . SER A 1 113 ? -3.520 12.395 -12.333 1.00 32.41 113 SER A C 1
ATOM 936 O O . SER A 1 113 ? -3.403 13.346 -11.566 1.00 32.41 113 SER A O 1
ATOM 938 N N . VAL A 1 114 ? -2.764 11.297 -12.281 1.00 43.56 114 VAL A N 1
ATOM 939 C CA . VAL A 1 114 ? -1.640 11.073 -11.365 1.00 43.56 114 VAL A CA 1
ATOM 940 C C . VAL A 1 114 ? -0.573 12.133 -11.628 1.00 43.56 114 VAL A C 1
ATOM 942 O O . VAL A 1 114 ? 0.411 11.901 -12.320 1.00 43.56 114 VAL A O 1
ATOM 945 N N . SER A 1 115 ? -0.782 13.316 -11.075 1.00 43.31 115 SER A N 1
ATOM 946 C CA . SER A 1 115 ? 0.202 14.372 -10.998 1.00 43.31 115 SER A CA 1
ATOM 947 C C . SER A 1 115 ? 0.634 14.421 -9.546 1.00 43.31 115 SER A C 1
ATOM 949 O O . SER A 1 115 ? 0.163 15.227 -8.751 1.00 43.31 115 SER A O 1
ATOM 951 N N . LEU A 1 116 ? 1.537 13.497 -9.198 1.00 49.38 116 LEU A N 1
ATOM 952 C CA . LEU A 1 116 ? 2.448 13.673 -8.071 1.00 49.38 116 LEU A CA 1
ATOM 953 C C . LEU A 1 116 ? 3.275 14.939 -8.346 1.00 49.38 116 LEU A C 1
ATOM 955 O O . LEU A 1 116 ? 4.383 14.866 -8.879 1.00 49.38 116 LEU A O 1
ATOM 959 N N . LEU A 1 117 ? 2.698 16.103 -8.046 1.00 51.69 117 LEU A N 1
ATOM 960 C CA . LEU A 1 117 ? 3.277 17.410 -8.349 1.00 51.69 117 LEU A CA 1
ATOM 961 C C . LEU A 1 117 ? 4.120 17.979 -7.197 1.00 51.69 117 LEU A C 1
ATOM 963 O O . LEU A 1 117 ? 4.498 19.144 -7.243 1.00 51.69 117 LEU A O 1
ATOM 967 N N . ASN A 1 118 ? 4.466 17.165 -6.195 1.00 50.31 118 ASN A N 1
ATOM 968 C CA . ASN A 1 118 ? 5.437 17.524 -5.166 1.00 50.31 118 ASN A CA 1
ATOM 969 C C . ASN A 1 118 ? 6.561 16.474 -5.101 1.00 50.31 118 ASN A C 1
ATOM 971 O O . ASN A 1 118 ? 6.307 15.267 -5.008 1.00 50.31 118 ASN A O 1
ATOM 975 N N . LYS A 1 119 ? 7.824 16.923 -5.184 1.00 53.59 119 LYS A N 1
ATOM 976 C CA . LYS A 1 119 ? 9.003 16.039 -5.115 1.00 53.59 119 LYS A CA 1
ATOM 977 C C . LYS A 1 119 ? 9.021 15.276 -3.792 1.00 53.59 119 LYS A C 1
ATOM 979 O O . LYS A 1 119 ? 9.339 14.092 -3.798 1.00 53.59 119 LYS A O 1
ATOM 984 N N . GLU A 1 120 ? 8.636 15.923 -2.698 1.00 56.94 120 GLU A N 1
ATOM 985 C CA . GLU A 1 120 ? 8.625 15.328 -1.360 1.00 56.94 120 GLU A CA 1
ATOM 986 C C . GLU A 1 120 ? 7.606 14.195 -1.241 1.00 56.94 120 GLU A C 1
ATOM 988 O O . GLU A 1 120 ? 7.968 13.113 -0.789 1.00 56.94 120 GLU A O 1
ATOM 993 N N . ASP A 1 121 ? 6.387 14.367 -1.758 1.00 54.59 121 ASP A N 1
ATOM 994 C CA . ASP A 1 121 ? 5.365 13.311 -1.753 1.00 54.59 121 ASP A CA 1
ATOM 995 C C . ASP A 1 121 ? 5.725 12.153 -2.688 1.00 54.59 121 ASP A C 1
ATOM 997 O O . ASP A 1 121 ? 5.443 10.993 -2.389 1.00 54.59 121 ASP A O 1
ATOM 1001 N N . LYS A 1 122 ? 6.431 12.430 -3.792 1.00 50.91 122 LYS A N 1
ATOM 1002 C CA . LYS A 1 122 ? 6.995 11.383 -4.657 1.00 50.91 122 LYS A CA 1
ATOM 1003 C C . LYS A 1 122 ? 8.081 10.588 -3.945 1.00 50.91 122 LYS A C 1
ATOM 1005 O O . LYS A 1 122 ? 8.114 9.363 -4.079 1.00 50.91 122 LYS A O 1
ATOM 1010 N N . PHE A 1 123 ? 8.951 11.257 -3.192 1.00 61.84 123 PHE A N 1
ATOM 1011 C CA . PHE A 1 123 ? 9.960 10.590 -2.375 1.00 61.84 123 PHE A CA 1
ATOM 1012 C C . PHE A 1 123 ? 9.328 9.824 -1.214 1.00 61.84 123 PHE A C 1
ATOM 1014 O O . PHE A 1 123 ? 9.703 8.677 -1.010 1.00 61.84 123 PHE A O 1
ATOM 1021 N N . ALA A 1 124 ? 8.342 10.386 -0.515 1.00 64.75 124 ALA A N 1
ATOM 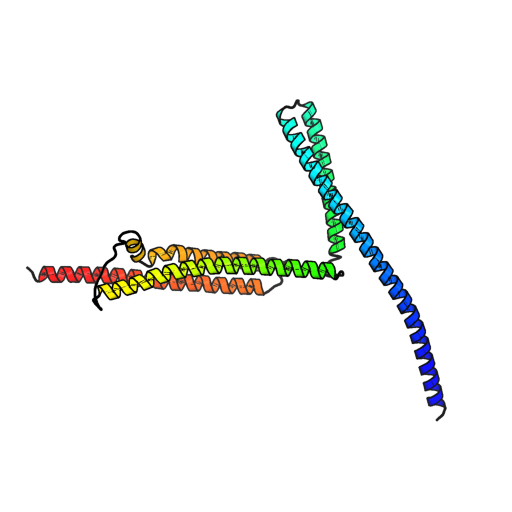1022 C CA . ALA A 1 124 ? 7.646 9.736 0.592 1.00 64.75 124 ALA A CA 1
ATOM 1023 C C . ALA A 1 124 ? 6.829 8.528 0.121 1.00 64.75 124 ALA A C 1
ATOM 1025 O O . ALA A 1 124 ? 6.891 7.464 0.731 1.00 64.75 124 ALA A O 1
ATOM 1026 N N . TYR A 1 125 ? 6.119 8.648 -1.003 1.00 59.28 125 TYR A N 1
ATOM 1027 C CA . TYR A 1 125 ? 5.412 7.528 -1.619 1.00 59.28 125 TYR A CA 1
ATOM 1028 C C . TYR A 1 125 ? 6.384 6.430 -2.055 1.00 59.28 125 TYR A C 1
ATOM 1030 O O . TYR A 1 125 ? 6.184 5.262 -1.723 1.00 59.28 125 TYR A O 1
ATOM 1038 N N . LYS A 1 126 ? 7.471 6.795 -2.751 1.00 67.56 126 LYS A N 1
ATOM 1039 C CA . LYS A 1 126 ? 8.511 5.845 -3.163 1.00 67.56 126 LYS A CA 1
ATOM 1040 C C . LYS A 1 126 ? 9.157 5.169 -1.954 1.00 67.56 126 LYS A C 1
ATOM 1042 O O . LYS A 1 126 ? 9.303 3.954 -1.965 1.00 67.56 126 LYS A O 1
ATOM 1047 N N . TYR A 1 127 ? 9.479 5.934 -0.916 1.00 77.06 127 TYR A N 1
ATOM 1048 C CA . TYR A 1 127 ? 10.045 5.436 0.332 1.00 77.06 127 TYR A CA 1
ATOM 1049 C C . TYR A 1 127 ? 9.088 4.458 1.012 1.00 77.06 127 TYR A C 1
ATOM 1051 O O . TYR A 1 127 ? 9.464 3.317 1.236 1.00 77.06 127 TYR A O 1
ATOM 1059 N N . ASN A 1 128 ? 7.827 4.837 1.234 1.00 72.62 128 ASN A N 1
ATOM 1060 C CA . ASN A 1 128 ? 6.823 3.967 1.849 1.00 72.62 128 ASN A CA 1
ATOM 1061 C C . ASN A 1 128 ? 6.594 2.683 1.037 1.00 72.62 128 ASN A C 1
ATOM 1063 O O . ASN A 1 128 ? 6.455 1.600 1.607 1.00 72.62 128 ASN A O 1
ATOM 1067 N N . TYR A 1 129 ? 6.594 2.785 -0.292 1.00 69.31 129 TYR A N 1
ATOM 1068 C CA . TYR A 1 129 ? 6.472 1.636 -1.184 1.00 69.31 129 TYR A CA 1
ATOM 1069 C C . TYR A 1 129 ? 7.708 0.720 -1.130 1.00 69.31 129 TYR A C 1
ATOM 1071 O O . TYR A 1 129 ? 7.572 -0.504 -1.078 1.00 69.31 129 TYR A O 1
ATOM 1079 N N . GLU A 1 130 ? 8.916 1.288 -1.105 1.00 76.19 130 GLU A N 1
ATOM 1080 C CA . GLU A 1 130 ? 10.168 0.538 -0.969 1.00 76.19 130 GLU A CA 1
ATOM 1081 C C . GLU A 1 130 ? 10.305 -0.096 0.423 1.00 76.19 130 GLU A C 1
ATOM 1083 O O . GLU A 1 130 ? 10.675 -1.266 0.515 1.00 76.19 130 GLU A O 1
ATOM 1088 N N . THR A 1 131 ? 9.910 0.604 1.489 1.00 74.50 131 THR A N 1
ATOM 1089 C CA . THR A 1 131 ? 9.829 0.072 2.855 1.00 74.50 131 THR A CA 1
ATOM 1090 C C . THR A 1 131 ? 8.842 -1.087 2.930 1.00 74.50 131 THR A C 1
ATOM 1092 O O . THR A 1 131 ? 9.200 -2.151 3.425 1.00 74.50 131 THR A O 1
ATOM 1095 N N . PHE A 1 132 ? 7.633 -0.942 2.378 1.00 76.19 132 PHE A N 1
ATOM 1096 C CA . PHE A 1 132 ? 6.648 -2.025 2.329 1.00 76.19 132 PHE A CA 1
ATOM 1097 C C . PHE A 1 132 ? 7.177 -3.248 1.569 1.00 76.19 132 PHE A C 1
ATOM 1099 O O . PHE A 1 132 ? 7.039 -4.385 2.029 1.00 76.19 132 PHE A O 1
ATOM 1106 N N . LYS A 1 133 ? 7.829 -3.025 0.421 1.00 74.31 133 LYS A N 1
ATOM 1107 C CA . LYS A 1 133 ? 8.465 -4.092 -0.359 1.00 74.31 133 LYS A CA 1
ATOM 1108 C C . LYS A 1 133 ? 9.552 -4.798 0.453 1.00 74.31 133 LYS A C 1
ATOM 1110 O O . LYS A 1 133 ? 9.552 -6.026 0.493 1.00 74.31 133 LYS A O 1
ATOM 1115 N N . ALA A 1 134 ? 10.418 -4.047 1.132 1.00 79.56 134 ALA A N 1
ATOM 1116 C CA . ALA A 1 134 ? 11.484 -4.590 1.968 1.00 79.56 134 ALA A CA 1
ATOM 1117 C C . ALA A 1 134 ? 10.936 -5.375 3.172 1.00 79.56 134 ALA A C 1
ATOM 1119 O O . ALA A 1 134 ? 11.414 -6.471 3.454 1.00 79.56 134 ALA A O 1
ATOM 1120 N N . THR A 1 135 ? 9.891 -4.876 3.841 1.00 76.19 135 THR A N 1
ATOM 1121 C CA . THR A 1 135 ? 9.226 -5.581 4.947 1.00 76.19 135 THR A CA 1
ATOM 1122 C C . THR A 1 135 ? 8.592 -6.889 4.478 1.00 76.19 135 THR A C 1
ATOM 1124 O O . THR A 1 135 ? 8.787 -7.919 5.122 1.00 76.19 135 THR A O 1
ATOM 1127 N N . ASN A 1 136 ? 7.892 -6.893 3.339 1.00 71.75 136 ASN A N 1
ATOM 1128 C CA . ASN A 1 136 ? 7.304 -8.117 2.789 1.00 71.75 136 ASN A CA 1
ATOM 1129 C C . ASN A 1 136 ? 8.364 -9.118 2.329 1.00 71.75 136 ASN A C 1
ATOM 1131 O O . ASN A 1 136 ? 8.250 -10.305 2.624 1.00 71.75 136 ASN A O 1
ATOM 1135 N N . GLN A 1 137 ? 9.411 -8.657 1.642 1.00 81.38 137 GLN A N 1
ATOM 1136 C CA . GLN A 1 137 ? 10.534 -9.512 1.255 1.00 81.38 137 GLN A CA 1
ATOM 1137 C C . GLN A 1 137 ? 11.244 -10.089 2.484 1.00 81.38 137 GLN A C 1
ATOM 1139 O O . GLN A 1 137 ? 11.574 -11.272 2.489 1.00 81.38 137 GLN A O 1
ATOM 1144 N N . GLY A 1 138 ? 11.409 -9.294 3.544 1.00 87.19 138 GLY A N 1
ATOM 1145 C CA . GLY A 1 138 ? 11.938 -9.744 4.828 1.00 87.19 138 GLY A CA 1
ATOM 1146 C C . GLY A 1 138 ? 11.054 -10.805 5.483 1.00 87.19 138 GLY A C 1
ATOM 1147 O O . GLY A 1 138 ? 11.555 -11.855 5.867 1.00 87.19 138 GLY A O 1
ATOM 1148 N N . LEU A 1 139 ? 9.737 -10.591 5.544 1.00 83.44 139 LEU A N 1
ATOM 1149 C CA . LEU A 1 139 ? 8.783 -11.543 6.125 1.00 83.44 139 LEU A CA 1
ATOM 1150 C C . LEU A 1 139 ? 8.738 -12.868 5.346 1.00 83.44 139 LEU A C 1
ATOM 1152 O O . LEU A 1 139 ? 8.743 -13.953 5.937 1.00 83.44 139 LEU A O 1
ATOM 1156 N N . VAL A 1 140 ? 8.732 -12.794 4.013 1.00 82.62 140 VAL A N 1
ATOM 1157 C CA . VAL A 1 140 ? 8.787 -13.969 3.131 1.00 82.62 140 VAL A CA 1
ATOM 1158 C C . VAL A 1 140 ? 10.137 -14.678 3.261 1.00 82.62 140 VAL A C 1
ATOM 1160 O O . VAL A 1 140 ? 10.181 -15.902 3.352 1.00 82.62 140 VAL A O 1
ATOM 1163 N N . GLY A 1 141 ? 11.241 -13.935 3.343 1.00 86.62 141 GLY A N 1
ATOM 1164 C CA . GLY A 1 141 ? 12.574 -14.495 3.567 1.00 86.62 141 GLY A CA 1
ATOM 1165 C C . GLY A 1 141 ? 12.695 -15.194 4.921 1.00 86.62 141 GLY A C 1
ATOM 1166 O O . GLY A 1 141 ? 13.184 -16.317 4.996 1.00 86.62 141 GLY A O 1
ATOM 1167 N N . HIS A 1 142 ? 12.184 -14.577 5.985 1.00 82.69 142 HIS A N 1
ATOM 1168 C CA . HIS A 1 142 ? 12.218 -15.117 7.344 1.00 82.69 142 HIS A CA 1
ATOM 1169 C C . HIS A 1 142 ? 11.359 -16.381 7.464 1.00 82.69 142 HIS A C 1
ATOM 1171 O O . HIS A 1 142 ? 11.828 -17.407 7.956 1.00 82.69 142 HIS A O 1
ATOM 1177 N N . SER A 1 143 ? 10.133 -16.353 6.938 1.00 77.62 143 SER A N 1
ATOM 1178 C CA . SER A 1 143 ? 9.275 -17.545 6.879 1.00 77.62 143 SER A CA 1
ATOM 1179 C C . SER A 1 143 ? 9.889 -18.656 6.019 1.00 77.62 143 SER A C 1
ATOM 1181 O O . SER A 1 143 ? 9.887 -19.816 6.432 1.00 77.62 143 SER A O 1
ATOM 1183 N N . SER A 1 144 ? 10.505 -18.316 4.884 1.00 84.50 144 SER A N 1
ATOM 1184 C CA . SER A 1 144 ? 11.230 -19.270 4.040 1.00 84.50 144 SER A CA 1
ATOM 1185 C C . SER A 1 144 ? 12.428 -19.897 4.761 1.00 84.50 144 SER A C 1
ATOM 1187 O O . SER A 1 144 ? 12.606 -21.111 4.684 1.00 84.50 144 SER A O 1
ATOM 1189 N N . LEU A 1 145 ? 13.216 -19.118 5.511 1.00 87.56 145 LEU A N 1
ATOM 1190 C CA . LEU A 1 145 ? 14.345 -19.619 6.304 1.00 87.56 145 LEU A CA 1
ATOM 1191 C C . LEU A 1 145 ? 13.891 -20.575 7.410 1.00 87.56 145 LEU A C 1
ATOM 1193 O O . LEU A 1 145 ? 14.518 -21.615 7.602 1.00 87.56 145 LEU A O 1
ATOM 1197 N N . TYR A 1 146 ? 12.785 -20.274 8.097 1.00 87.62 146 TYR A N 1
ATOM 1198 C CA . TYR A 1 146 ? 12.216 -21.191 9.087 1.00 87.62 146 TYR A CA 1
ATOM 1199 C C . TYR A 1 146 ? 11.764 -22.510 8.460 1.00 87.62 146 TYR A C 1
ATOM 1201 O O . TYR A 1 146 ? 12.048 -23.578 9.005 1.00 87.62 146 TYR A O 1
ATOM 1209 N N . ILE A 1 147 ? 11.105 -22.449 7.300 1.00 85.56 147 ILE A N 1
ATOM 1210 C CA . ILE A 1 147 ? 10.649 -23.641 6.577 1.00 85.56 147 ILE A CA 1
ATOM 1211 C C . ILE A 1 147 ? 11.850 -24.464 6.092 1.00 85.56 147 ILE A C 1
ATOM 1213 O O . ILE A 1 147 ? 11.899 -25.667 6.340 1.00 85.56 147 ILE A O 1
ATOM 1217 N N . HIS A 1 148 ? 12.847 -23.835 5.463 1.00 81.88 148 HIS A N 1
ATOM 1218 C CA . HIS A 1 148 ? 14.061 -24.520 5.010 1.00 81.88 148 HIS A CA 1
ATOM 1219 C C . HIS A 1 148 ? 14.859 -25.107 6.178 1.00 81.88 148 HIS A C 1
ATOM 1221 O O . HIS A 1 148 ? 15.307 -26.246 6.084 1.00 81.88 148 HIS A O 1
ATOM 1227 N N . GLY A 1 149 ? 14.990 -24.383 7.294 1.00 88.19 149 GLY A N 1
ATOM 1228 C CA . GLY A 1 149 ? 15.655 -24.874 8.502 1.00 88.19 149 GLY A CA 1
ATOM 1229 C C . GLY A 1 149 ? 14.954 -26.098 9.089 1.00 88.19 149 GLY A C 1
ATOM 1230 O O . GLY A 1 149 ? 15.602 -27.094 9.403 1.00 88.19 149 GLY A O 1
ATOM 1231 N N . PHE A 1 150 ? 13.623 -26.073 9.157 1.00 8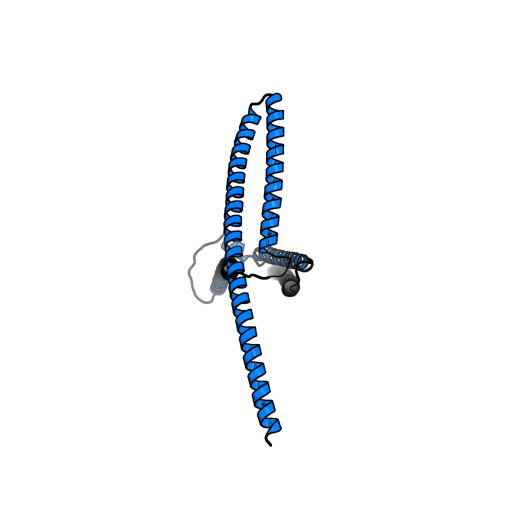5.12 150 PHE A N 1
ATOM 1232 C CA . PHE A 1 150 ? 12.836 -27.227 9.585 1.00 85.12 150 PHE A CA 1
ATOM 1233 C C . PHE A 1 150 ? 13.014 -28.429 8.645 1.00 85.12 150 PHE A C 1
ATOM 1235 O O . PHE A 1 150 ? 13.305 -29.536 9.102 1.00 85.12 150 PHE A O 1
ATOM 1242 N N . LEU A 1 151 ? 12.900 -28.217 7.330 1.00 85.06 151 LEU A N 1
ATOM 1243 C CA . LEU A 1 151 ? 13.100 -29.269 6.330 1.00 85.06 151 LEU A CA 1
ATOM 1244 C C . LEU A 1 151 ? 14.519 -29.848 6.386 1.00 85.06 151 LEU A C 1
ATOM 1246 O O . LEU A 1 151 ? 14.678 -31.064 6.286 1.00 85.06 151 LEU A O 1
ATOM 1250 N N . TYR A 1 152 ? 15.532 -29.007 6.602 1.00 87.75 152 TYR A N 1
ATOM 1251 C CA . TYR A 1 152 ? 16.921 -29.428 6.755 1.00 87.75 152 TYR A CA 1
ATOM 1252 C C . TYR A 1 152 ? 17.117 -30.298 7.999 1.00 87.75 152 TYR A C 1
ATOM 1254 O O . TYR A 1 152 ? 17.761 -31.340 7.919 1.00 87.75 152 TYR A O 1
ATOM 1262 N N . ILE A 1 153 ? 16.507 -29.939 9.134 1.00 86.62 153 ILE A N 1
ATOM 1263 C CA . ILE A 1 153 ? 16.534 -30.762 10.353 1.00 86.62 153 ILE A CA 1
ATOM 1264 C C . ILE A 1 153 ? 15.901 -32.136 10.085 1.00 86.62 153 ILE A C 1
ATOM 1266 O O . ILE A 1 153 ? 16.471 -33.168 10.445 1.00 86.62 153 ILE A O 1
ATOM 1270 N N . VAL A 1 154 ? 14.755 -32.172 9.403 1.00 75.00 154 VAL A N 1
ATOM 1271 C CA . VAL A 1 154 ? 14.083 -33.426 9.029 1.00 75.00 154 VAL A CA 1
ATOM 1272 C C . VAL A 1 154 ? 14.953 -34.267 8.085 1.00 75.00 154 VAL A C 1
ATOM 1274 O O . VAL A 1 154 ? 15.116 -35.469 8.304 1.00 75.00 154 VAL A O 1
ATOM 1277 N N . GLN A 1 155 ? 15.561 -33.649 7.068 1.00 74.50 155 GLN A N 1
ATOM 1278 C CA . GLN A 1 155 ? 16.492 -34.313 6.150 1.00 74.50 155 GLN A CA 1
ATOM 1279 C C . GLN A 1 155 ? 17.737 -34.834 6.872 1.00 74.50 155 GLN A C 1
ATOM 1281 O O . GLN A 1 155 ? 18.158 -35.959 6.609 1.00 74.50 155 GLN A O 1
ATOM 1286 N N . PHE A 1 156 ? 18.285 -34.070 7.818 1.00 82.31 156 PHE A N 1
ATOM 1287 C CA . PHE A 1 156 ? 19.408 -34.483 8.652 1.00 82.31 156 PHE A CA 1
ATOM 1288 C C . PHE A 1 156 ? 19.061 -35.738 9.458 1.00 82.31 156 PHE A C 1
ATOM 1290 O O . PHE A 1 156 ? 19.817 -36.707 9.426 1.00 82.31 156 PHE A O 1
ATOM 1297 N N . PHE A 1 157 ? 17.896 -35.786 10.115 1.00 76.38 157 PHE A N 1
ATOM 1298 C CA . PHE A 1 157 ? 17.455 -36.988 10.833 1.00 76.38 157 PHE A CA 1
ATOM 1299 C C . PHE A 1 157 ? 17.220 -38.185 9.902 1.00 76.38 157 PHE A C 1
ATOM 1301 O O . PHE A 1 157 ? 17.551 -39.319 10.262 1.00 76.38 157 PHE A O 1
ATOM 1308 N N . TYR A 1 158 ? 16.695 -37.943 8.698 1.00 72.12 158 TYR A N 1
ATOM 1309 C CA . TYR A 1 158 ? 16.511 -38.977 7.683 1.00 72.12 158 TYR A CA 1
ATOM 1310 C C . TYR A 1 158 ? 17.849 -39.562 7.205 1.00 72.12 158 TYR A C 1
ATOM 1312 O O . TYR A 1 158 ? 18.035 -40.778 7.237 1.00 72.12 158 TYR A O 1
ATOM 1320 N N . GLN A 1 159 ? 18.797 -38.708 6.810 1.00 70.56 159 GLN A N 1
ATOM 1321 C CA . GLN A 1 159 ? 20.129 -39.115 6.354 1.00 70.56 159 GLN A CA 1
ATOM 1322 C C . GLN A 1 159 ? 20.915 -39.795 7.473 1.00 70.56 159 GLN A C 1
ATOM 1324 O O . GLN A 1 159 ? 21.494 -40.859 7.256 1.00 70.56 159 GLN A O 1
ATOM 1329 N N . LYS A 1 160 ? 20.861 -39.229 8.686 1.00 71.00 160 LYS A N 1
ATOM 1330 C CA . LYS A 1 160 ? 21.458 -39.807 9.889 1.00 71.00 160 LYS A CA 1
ATOM 1331 C C . LYS A 1 160 ? 20.963 -41.234 10.080 1.00 71.00 160 LYS A C 1
ATOM 1333 O O . LYS A 1 160 ? 21.774 -42.149 10.137 1.00 71.00 160 LYS A O 1
ATOM 1338 N N . GLY A 1 161 ? 19.655 -41.469 10.119 1.00 66.81 161 GLY A N 1
ATOM 1339 C CA . GLY A 1 161 ? 19.177 -42.833 10.320 1.00 66.81 161 GLY A CA 1
ATOM 1340 C C . GLY A 1 161 ? 19.353 -43.745 9.095 1.00 66.81 161 GLY A C 1
ATOM 1341 O O . GLY A 1 161 ? 19.474 -44.956 9.260 1.00 66.81 161 GLY A O 1
ATOM 1342 N N . ALA A 1 162 ? 19.433 -43.213 7.866 1.00 69.88 162 ALA A N 1
ATOM 1343 C CA . ALA A 1 162 ? 19.771 -44.022 6.690 1.00 69.88 162 ALA A CA 1
ATOM 1344 C C . ALA A 1 162 ? 21.207 -44.557 6.805 1.00 69.88 162 ALA A C 1
ATOM 1346 O O . ALA A 1 162 ? 21.452 -45.730 6.516 1.00 69.88 162 ALA A O 1
ATOM 1347 N N . LEU A 1 163 ? 22.115 -43.723 7.322 1.00 65.81 163 LEU A N 1
ATOM 1348 C CA . LEU A 1 163 ? 23.481 -44.091 7.678 1.00 65.81 163 LEU A CA 1
ATOM 1349 C C . LEU A 1 163 ? 23.513 -45.125 8.818 1.00 65.81 163 LEU A C 1
ATOM 1351 O O . LEU A 1 163 ? 24.233 -46.113 8.711 1.00 65.81 163 LEU A O 1
ATOM 1355 N N . TYR A 1 164 ? 22.687 -44.976 9.863 1.00 62.88 164 TYR A N 1
ATOM 1356 C CA . TYR A 1 164 ? 22.571 -45.991 10.927 1.00 62.88 164 TYR A CA 1
ATOM 1357 C C . TYR A 1 164 ? 22.015 -47.324 10.423 1.00 62.88 164 TYR A C 1
ATOM 1359 O O . TYR A 1 164 ? 22.464 -48.373 10.868 1.00 62.88 164 TYR A O 1
ATOM 1367 N N . ARG A 1 165 ? 21.081 -47.318 9.467 1.00 61.81 165 ARG A N 1
ATOM 1368 C CA . ARG A 1 165 ? 20.564 -48.549 8.855 1.00 61.81 165 ARG A CA 1
ATOM 1369 C C . ARG A 1 165 ? 21.630 -49.253 8.012 1.00 61.81 165 ARG A C 1
ATOM 1371 O O . ARG A 1 165 ? 21.724 -50.472 8.071 1.00 61.81 165 ARG A O 1
ATOM 1378 N N . LEU A 1 166 ? 22.450 -48.503 7.269 1.00 58.34 166 LEU A N 1
ATOM 1379 C CA . LEU A 1 166 ? 23.632 -49.042 6.577 1.00 58.34 166 LEU A CA 1
ATOM 1380 C C . LEU A 1 166 ? 24.671 -49.593 7.571 1.00 58.34 166 LEU A C 1
ATOM 1382 O O . LEU A 1 166 ? 25.273 -50.632 7.311 1.00 58.34 166 LEU A O 1
ATOM 1386 N N . ARG A 1 167 ? 24.808 -48.957 8.742 1.00 56.56 167 ARG A N 1
ATOM 1387 C CA . ARG A 1 167 ? 25.646 -49.430 9.854 1.00 56.56 167 ARG A CA 1
ATOM 1388 C C . ARG A 1 167 ? 25.103 -50.719 10.494 1.00 56.56 167 ARG A C 1
ATOM 1390 O O . ARG A 1 167 ? 25.878 -51.634 10.744 1.00 56.56 167 ARG A O 1
ATOM 1397 N N . ALA A 1 168 ? 23.783 -50.837 10.669 1.00 55.75 168 ALA A N 1
ATOM 1398 C CA . ALA A 1 168 ? 23.105 -52.044 11.160 1.00 55.75 168 ALA A CA 1
ATOM 1399 C C . ALA A 1 168 ? 23.113 -53.208 10.145 1.00 55.75 168 ALA A C 1
ATOM 1401 O O . ALA A 1 168 ? 23.031 -54.367 10.537 1.00 55.75 168 ALA A O 1
ATOM 1402 N N . LEU A 1 169 ? 23.256 -52.915 8.844 1.00 63.97 169 LEU A N 1
ATOM 1403 C CA . LEU A 1 169 ? 23.434 -53.900 7.765 1.00 63.97 169 LEU A CA 1
ATOM 1404 C C . LEU A 1 169 ? 24.872 -54.457 7.666 1.00 63.97 169 LEU A C 1
ATOM 1406 O O . LEU A 1 169 ? 25.162 -55.232 6.756 1.00 63.97 169 LEU A O 1
ATOM 1410 N N . GLY A 1 170 ? 25.767 -54.104 8.598 1.00 58.38 170 GLY A N 1
ATOM 1411 C CA . GLY A 1 170 ? 27.046 -54.796 8.785 1.00 58.38 170 GLY A CA 1
ATOM 1412 C C . GLY A 1 170 ? 28.269 -54.178 8.098 1.00 58.38 170 GLY A C 1
ATOM 1413 O O . GLY A 1 170 ? 29.340 -54.784 8.129 1.00 58.38 170 GLY A O 1
ATOM 1414 N N . GLN A 1 171 ? 28.191 -52.964 7.536 1.00 57.56 171 GLN A N 1
ATOM 1415 C CA . GLN A 1 171 ? 29.402 -52.222 7.150 1.00 57.56 171 GLN A CA 1
ATOM 1416 C C . GLN A 1 171 ? 29.962 -51.412 8.340 1.00 57.56 171 GLN A C 1
ATOM 1418 O O . GLN A 1 171 ? 29.623 -50.254 8.553 1.00 57.56 171 GLN A O 1
ATOM 1423 N N . ARG A 1 172 ? 30.855 -52.093 9.079 1.00 41.91 172 ARG A N 1
ATOM 1424 C CA . ARG A 1 172 ? 31.824 -51.657 10.116 1.00 41.91 172 ARG A CA 1
ATOM 1425 C C . ARG A 1 172 ? 31.319 -50.957 11.403 1.00 41.91 172 ARG A C 1
ATOM 1427 O O . ARG A 1 172 ? 31.145 -49.748 11.463 1.00 41.91 172 ARG A O 1
ATOM 1434 N N . HIS A 1 173 ? 31.278 -51.808 12.436 1.00 43.59 173 HIS A N 1
ATOM 1435 C CA . HIS A 1 173 ? 31.606 -51.710 13.876 1.00 43.59 173 HIS A CA 1
ATOM 1436 C C . HIS A 1 173 ? 30.973 -50.649 14.814 1.00 43.59 173 HIS A C 1
ATOM 1438 O O . HIS A 1 173 ? 30.717 -49.500 14.454 1.00 43.59 173 HIS A O 1
ATOM 1444 N N . GLU A 1 174 ? 30.711 -51.133 16.037 1.00 37.03 174 GLU A N 1
ATOM 1445 C CA . GLU A 1 174 ? 29.877 -50.655 17.164 1.00 37.03 174 GLU A CA 1
ATOM 1446 C C . GLU A 1 174 ? 30.222 -49.231 17.653 1.00 37.03 174 GLU A C 1
ATOM 1448 O O . GLU A 1 174 ? 31.305 -48.721 17.391 1.00 37.03 174 GLU A O 1
ATOM 1453 N N . MET A 1 175 ? 29.323 -48.458 18.272 1.00 49.34 175 MET A N 1
ATOM 1454 C CA . MET A 1 175 ? 28.544 -48.794 19.469 1.00 49.34 175 MET A CA 1
ATOM 1455 C C . MET A 1 175 ? 27.330 -47.848 19.634 1.00 49.34 175 MET A C 1
ATOM 1457 O O . MET A 1 175 ? 27.357 -46.703 19.175 1.00 49.34 175 MET A O 1
ATOM 1461 N N . ASP A 1 176 ? 26.278 -48.366 20.265 1.00 39.69 176 ASP A N 1
ATOM 1462 C CA . ASP A 1 176 ? 24.943 -47.793 20.484 1.00 39.69 176 ASP A CA 1
ATOM 1463 C C . ASP A 1 176 ? 24.878 -46.402 21.129 1.00 39.69 176 ASP A C 1
ATOM 1465 O O . ASP A 1 176 ? 25.661 -46.088 22.020 1.00 39.69 176 ASP A O 1
ATOM 1469 N N . ILE A 1 177 ? 23.818 -45.646 20.794 1.00 42.91 177 ILE A N 1
ATOM 1470 C CA . ILE A 1 177 ? 23.047 -44.882 21.792 1.00 42.91 177 ILE A CA 1
ATOM 1471 C C . ILE A 1 177 ? 21.550 -45.048 21.500 1.00 42.91 177 ILE A C 1
ATOM 1473 O O . ILE A 1 177 ? 21.054 -44.728 20.417 1.00 42.91 177 ILE A O 1
ATOM 1477 N N . THR A 1 178 ? 20.847 -45.527 22.520 1.00 53.94 178 THR A N 1
ATOM 1478 C CA . THR A 1 178 ? 19.404 -45.716 22.626 1.00 53.94 178 THR A CA 1
ATOM 1479 C C . THR A 1 178 ? 18.658 -44.379 22.649 1.00 53.94 178 THR A C 1
ATOM 1481 O O . THR A 1 178 ? 18.731 -43.613 23.605 1.00 53.94 178 THR A O 1
ATOM 1484 N N . VAL A 1 179 ? 17.867 -44.114 21.607 1.00 42.53 179 VAL A N 1
ATOM 1485 C CA . VAL A 1 179 ? 16.691 -43.228 21.700 1.00 42.53 179 VAL A CA 1
ATOM 1486 C C . VAL A 1 179 ? 15.524 -43.934 21.005 1.00 42.53 179 VAL A C 1
ATOM 1488 O O . VAL A 1 179 ? 15.056 -43.549 19.930 1.00 42.53 179 VAL A O 1
ATOM 1491 N N . GLU A 1 180 ? 15.101 -45.046 21.601 1.00 53.12 180 GLU A N 1
ATOM 1492 C CA . GLU A 1 180 ? 13.945 -45.829 21.174 1.00 53.12 180 GLU A CA 1
ATOM 1493 C C . GLU A 1 180 ? 12.664 -45.194 21.718 1.00 53.12 180 GLU A C 1
ATOM 1495 O O . GLU A 1 180 ? 12.437 -45.112 22.919 1.00 53.12 180 GLU A O 1
ATOM 1500 N N . GLY A 1 181 ? 11.825 -44.701 20.814 1.00 48.88 181 GLY A N 1
ATOM 1501 C CA . GLY A 1 181 ? 10.507 -44.173 21.153 1.00 48.88 181 GLY A CA 1
ATOM 1502 C C . GLY A 1 181 ? 10.023 -43.216 20.080 1.00 48.88 181 GLY A C 1
ATOM 1503 O O . GLY A 1 181 ? 9.327 -43.616 19.149 1.00 48.88 181 GLY A O 1
ATOM 1504 N N . PHE A 1 182 ? 10.464 -41.958 20.147 1.00 48.03 182 PHE A N 1
ATOM 1505 C CA . PHE A 1 182 ? 9.999 -40.912 19.230 1.00 48.03 182 PHE A CA 1
ATOM 1506 C C . PHE A 1 182 ? 10.561 -41.065 17.802 1.00 48.03 182 PHE A C 1
ATOM 1508 O O . PHE A 1 182 ? 9.842 -40.904 16.817 1.00 48.03 182 PHE A O 1
ATOM 1515 N N . MET A 1 183 ? 11.834 -41.459 17.674 1.00 42.84 183 MET A N 1
ATOM 1516 C CA . MET A 1 183 ? 12.495 -41.655 16.375 1.00 42.84 183 MET A CA 1
ATOM 1517 C C . MET A 1 183 ? 12.021 -42.929 15.656 1.00 42.84 183 MET A C 1
ATOM 1519 O O . MET A 1 183 ? 11.858 -42.907 14.443 1.00 42.84 183 MET A O 1
ATOM 1523 N N . SER A 1 184 ? 11.716 -44.013 16.377 1.00 48.44 184 SER A N 1
ATOM 1524 C CA . SER A 1 184 ? 11.214 -45.268 15.780 1.00 48.44 184 SER A CA 1
ATOM 1525 C C . SER A 1 184 ? 9.807 -45.110 15.178 1.00 48.44 184 SER A C 1
ATOM 1527 O O . SER A 1 184 ? 9.519 -45.632 14.099 1.00 48.44 184 SER A O 1
ATOM 1529 N N . TRP A 1 185 ? 8.949 -44.301 15.814 1.00 52.72 185 TRP A N 1
ATOM 1530 C CA . TRP A 1 185 ? 7.636 -43.925 15.277 1.00 52.72 185 TRP A CA 1
ATOM 1531 C C . TRP A 1 185 ? 7.748 -43.059 14.010 1.00 52.72 185 TRP A C 1
ATOM 1533 O O . TRP A 1 185 ? 7.101 -43.350 13.003 1.00 52.72 185 TRP A O 1
ATOM 1543 N N . MET A 1 186 ? 8.644 -42.063 14.011 1.00 51.06 186 MET A N 1
ATOM 1544 C CA . MET A 1 186 ? 8.919 -41.198 12.852 1.00 51.06 186 MET A CA 1
ATOM 1545 C C . MET A 1 186 ? 9.521 -41.971 11.658 1.00 51.06 186 MET A C 1
ATOM 1547 O O . MET A 1 186 ? 9.343 -41.592 10.501 1.00 51.06 186 MET A O 1
ATOM 1551 N N . TRP A 1 187 ? 10.192 -43.093 11.928 1.00 46.19 187 TRP A N 1
ATOM 1552 C CA . TRP A 1 187 ? 10.848 -43.958 10.944 1.00 46.19 187 TRP A CA 1
ATOM 1553 C C . TRP A 1 187 ? 9.911 -44.931 10.206 1.00 46.19 187 TRP A C 1
ATOM 1555 O O . TRP A 1 187 ? 10.342 -45.592 9.257 1.00 46.19 187 TRP A O 1
ATOM 1565 N N . LYS A 1 188 ? 8.620 -44.989 10.572 1.00 49.50 188 LYS A N 1
ATOM 1566 C CA . LYS A 1 188 ? 7.638 -45.917 9.979 1.00 49.50 188 LYS A CA 1
ATOM 1567 C C . LYS A 1 188 ? 6.808 -45.372 8.810 1.00 49.50 188 LYS A C 1
ATOM 1569 O O . LYS A 1 188 ? 5.903 -46.060 8.348 1.00 49.50 188 LYS A O 1
ATOM 1574 N N . GLY A 1 189 ? 7.176 -44.230 8.226 1.00 53.06 189 GLY A N 1
ATOM 1575 C CA . GLY A 1 189 ? 6.929 -44.018 6.798 1.00 53.06 189 GLY A CA 1
ATOM 1576 C C . GLY A 1 189 ? 6.435 -42.643 6.373 1.00 53.06 189 GLY A C 1
ATOM 1577 O O . GLY A 1 189 ? 5.966 -41.823 7.156 1.00 53.06 189 GLY A O 1
ATOM 1578 N N . ILE A 1 190 ? 6.496 -42.464 5.054 1.00 57.78 190 ILE A N 1
ATOM 1579 C CA . ILE A 1 190 ? 5.912 -41.389 4.237 1.00 57.78 190 ILE A CA 1
ATOM 1580 C C . ILE A 1 190 ? 4.520 -40.921 4.726 1.00 57.78 190 ILE A C 1
ATOM 1582 O O . ILE A 1 190 ? 4.178 -39.759 4.528 1.00 57.78 190 ILE A O 1
ATOM 1586 N N . SER A 1 191 ? 3.754 -41.767 5.428 1.00 62.66 191 SER A N 1
ATOM 1587 C CA . SER A 1 191 ? 2.483 -41.426 6.085 1.00 62.66 191 SER A CA 1
ATOM 1588 C C . SER A 1 191 ? 2.532 -40.261 7.080 1.00 62.66 191 SER A C 1
ATOM 1590 O O . SER A 1 191 ? 1.533 -39.558 7.170 1.00 62.66 191 SER A O 1
ATOM 1592 N N . PHE A 1 192 ? 3.633 -40.023 7.810 1.00 67.12 192 PHE A N 1
ATOM 1593 C CA . PHE A 1 192 ? 3.714 -38.867 8.727 1.00 67.12 192 PHE A CA 1
ATOM 1594 C C . PHE A 1 192 ? 3.916 -37.545 7.976 1.00 67.12 192 PHE A C 1
ATOM 1596 O O . PHE A 1 192 ? 3.359 -36.518 8.352 1.00 67.12 192 PHE A O 1
ATOM 1603 N N . LEU A 1 193 ? 4.689 -37.575 6.889 1.00 70.56 193 LEU A N 1
ATOM 1604 C CA . LEU A 1 193 ? 4.972 -36.394 6.073 1.00 70.56 193 LEU A CA 1
ATOM 1605 C C . LEU A 1 193 ? 3.773 -36.012 5.192 1.00 70.56 193 LEU A C 1
ATOM 1607 O O . LEU A 1 193 ? 3.533 -34.834 4.939 1.00 70.56 193 LEU A O 1
ATOM 1611 N N . LEU A 1 194 ? 3.002 -37.012 4.760 1.00 77.56 194 LEU A N 1
ATOM 1612 C CA . LEU A 1 194 ? 1.847 -36.865 3.882 1.00 77.56 194 LEU A CA 1
ATOM 1613 C C . LEU A 1 194 ? 0.835 -35.784 4.305 1.00 77.56 194 LEU A C 1
ATOM 1615 O O . LEU A 1 194 ? 0.511 -34.953 3.462 1.00 77.56 194 LEU A O 1
ATOM 1619 N N . PRO A 1 195 ? 0.323 -35.749 5.553 1.00 79.12 195 PRO A N 1
ATOM 1620 C CA . PRO A 1 195 ? -0.671 -34.756 5.958 1.00 79.12 195 PRO A CA 1
ATOM 1621 C C . PRO A 1 195 ? -0.145 -33.322 5.856 1.00 79.12 195 PRO A C 1
ATOM 1623 O O . PRO A 1 195 ? -0.869 -32.451 5.383 1.00 79.12 195 PRO A O 1
ATOM 1626 N N . PHE A 1 196 ? 1.119 -33.072 6.211 1.00 79.19 196 PHE A N 1
ATOM 1627 C CA . PHE A 1 196 ? 1.735 -31.746 6.067 1.00 79.19 196 PHE A CA 1
ATOM 1628 C C . PHE A 1 196 ? 1.953 -31.374 4.601 1.00 79.19 196 PHE A C 1
ATOM 1630 O O . PHE A 1 196 ? 1.740 -30.231 4.201 1.00 79.19 196 PHE A O 1
ATOM 1637 N N . LEU A 1 197 ? 2.336 -32.357 3.790 1.00 81.44 197 LEU A N 1
ATOM 1638 C CA . LEU A 1 197 ? 2.583 -32.182 2.370 1.00 81.44 197 LEU A CA 1
ATOM 1639 C C . LEU A 1 197 ? 1.279 -31.861 1.615 1.00 81.44 197 LEU A C 1
ATOM 1641 O O . LEU A 1 197 ? 1.213 -30.875 0.884 1.00 81.44 197 LEU A O 1
ATOM 1645 N N . PHE A 1 198 ? 0.208 -32.616 1.882 1.00 85.25 198 PHE A N 1
ATOM 1646 C CA . PHE A 1 198 ? -1.131 -32.334 1.363 1.00 85.25 198 PHE A CA 1
ATOM 1647 C C . PHE A 1 198 ? -1.686 -31.010 1.885 1.00 85.25 198 PHE A C 1
ATOM 1649 O O . PHE A 1 198 ? -2.238 -30.252 1.092 1.00 85.25 198 PHE A O 1
ATOM 1656 N N . ALA A 1 199 ? -1.506 -30.685 3.170 1.00 85.12 199 ALA A N 1
ATOM 1657 C CA . ALA A 1 199 ? -1.904 -29.385 3.710 1.00 85.12 199 ALA A CA 1
ATOM 1658 C C . ALA A 1 199 ? -1.215 -28.228 2.964 1.00 85.12 199 ALA A C 1
ATOM 1660 O O . ALA A 1 199 ? -1.880 -27.267 2.579 1.00 85.12 199 ALA A O 1
ATOM 1661 N N . GLY A 1 200 ? 0.084 -28.355 2.673 1.00 84.19 200 GLY A N 1
ATOM 1662 C CA . GLY A 1 200 ? 0.823 -27.403 1.843 1.00 84.19 200 GLY A CA 1
ATOM 1663 C C . GLY A 1 200 ? 0.266 -27.291 0.420 1.00 84.19 200 GLY A C 1
ATOM 1664 O O . GLY A 1 200 ? 0.090 -26.183 -0.081 1.00 84.19 200 GLY A O 1
ATOM 1665 N N . TYR A 1 201 ? -0.084 -28.409 -0.220 1.00 87.31 201 TYR A N 1
ATOM 1666 C CA . TYR A 1 201 ? -0.657 -28.401 -1.572 1.00 87.31 201 TYR A CA 1
ATOM 1667 C C . TYR A 1 201 ? -2.067 -27.815 -1.634 1.00 87.31 201 TYR A C 1
ATOM 1669 O O . TYR A 1 201 ? -2.371 -27.071 -2.568 1.00 87.31 201 TYR A O 1
ATOM 1677 N N . PHE A 1 202 ? -2.913 -28.098 -0.640 1.00 88.81 202 PHE A N 1
ATOM 1678 C CA . PHE A 1 202 ? -4.236 -27.488 -0.516 1.00 88.81 202 PHE A CA 1
ATOM 1679 C C . PHE A 1 202 ? -4.134 -25.991 -0.240 1.00 88.81 202 PHE A C 1
ATOM 1681 O O . PHE A 1 202 ? -4.870 -25.212 -0.838 1.00 88.81 202 PHE A O 1
ATOM 1688 N N . PHE A 1 203 ? -3.181 -25.570 0.593 1.00 86.38 203 PHE A N 1
ATOM 1689 C CA . PHE A 1 203 ? -2.894 -24.154 0.794 1.00 86.38 203 PHE A CA 1
ATOM 1690 C C . PHE A 1 203 ? -2.390 -23.492 -0.498 1.00 86.38 203 PHE A C 1
ATOM 1692 O O . PHE A 1 203 ? -2.824 -22.401 -0.857 1.00 86.38 203 PHE A O 1
ATOM 1699 N N . GLN A 1 204 ? -1.533 -24.173 -1.261 1.00 85.44 204 GLN A N 1
ATOM 1700 C CA . GLN A 1 204 ? -1.080 -23.711 -2.573 1.00 85.44 204 GLN A CA 1
ATOM 1701 C C . GLN A 1 204 ? -2.237 -23.594 -3.582 1.00 85.44 204 GLN A C 1
ATOM 1703 O O . GLN A 1 204 ? -2.273 -22.631 -4.348 1.00 85.44 204 GLN A O 1
ATOM 1708 N N . LEU A 1 205 ? -3.202 -24.520 -3.550 1.00 91.94 205 LEU A N 1
ATOM 1709 C CA . LEU A 1 205 ? -4.416 -24.479 -4.371 1.00 91.94 205 LEU A CA 1
ATOM 1710 C C . LEU A 1 205 ? -5.351 -23.339 -3.951 1.00 91.94 205 LEU A C 1
ATOM 1712 O O . LEU A 1 205 ? -5.900 -22.639 -4.799 1.00 91.94 205 LEU A O 1
ATOM 1716 N N . TYR A 1 206 ? -5.498 -23.119 -2.644 1.00 90.81 206 TYR A N 1
ATOM 1717 C CA . TYR A 1 206 ? -6.258 -22.001 -2.095 1.00 90.81 206 TYR A CA 1
ATOM 1718 C C . TYR A 1 206 ? -5.669 -20.661 -2.546 1.00 90.81 206 TYR A C 1
ATOM 1720 O O . TYR A 1 206 ? -6.402 -19.798 -3.023 1.00 90.81 206 TYR A O 1
ATOM 1728 N N . ASN A 1 207 ? -4.342 -20.517 -2.499 1.00 84.56 207 ASN A N 1
ATOM 1729 C CA . ASN A 1 207 ? -3.663 -19.332 -3.020 1.00 84.56 207 ASN A CA 1
ATOM 1730 C C . ASN A 1 207 ? -3.907 -19.141 -4.526 1.00 84.56 207 ASN A C 1
ATOM 1732 O O . ASN A 1 207 ? -4.171 -18.019 -4.950 1.00 84.56 207 ASN A O 1
ATOM 1736 N N . ALA A 1 208 ? -3.900 -20.215 -5.326 1.00 90.94 208 ALA A N 1
ATOM 1737 C CA . ALA A 1 208 ? -4.247 -20.138 -6.749 1.00 90.94 208 ALA A CA 1
ATOM 1738 C C . ALA A 1 208 ? -5.682 -19.618 -6.964 1.00 90.94 208 ALA A C 1
ATOM 1740 O O . ALA A 1 208 ? -5.908 -18.749 -7.804 1.00 90.94 208 ALA A O 1
ATOM 1741 N N . TYR A 1 209 ? -6.643 -20.104 -6.171 1.00 90.50 209 TYR A N 1
ATOM 1742 C CA . TYR A 1 209 ? -8.038 -19.663 -6.234 1.00 90.50 209 TYR A CA 1
ATOM 1743 C C . TYR A 1 209 ? -8.213 -18.194 -5.821 1.00 90.50 209 TYR A C 1
ATOM 1745 O O . TYR A 1 209 ? -8.906 -17.441 -6.505 1.00 90.50 209 TYR A O 1
ATOM 1753 N N . VAL A 1 210 ? -7.566 -17.763 -4.735 1.00 89.44 210 VAL A N 1
ATOM 1754 C CA . VAL A 1 210 ? -7.616 -16.365 -4.276 1.00 89.44 210 VAL A CA 1
ATOM 1755 C C . VAL A 1 210 ? -7.002 -15.428 -5.318 1.00 89.44 210 VAL A C 1
ATOM 1757 O O . VAL A 1 210 ? -7.614 -14.415 -5.652 1.00 89.44 210 VAL A O 1
ATOM 1760 N N . LEU A 1 211 ? -5.847 -15.785 -5.889 1.00 88.25 211 LEU A N 1
ATOM 1761 C CA . LEU A 1 211 ? -5.206 -15.010 -6.958 1.00 88.25 211 LEU A CA 1
ATOM 1762 C C . LEU A 1 211 ? -6.073 -14.946 -8.219 1.00 88.25 211 LEU A C 1
ATOM 1764 O O . LEU A 1 211 ? -6.186 -13.886 -8.828 1.00 88.25 211 LEU A O 1
ATOM 1768 N N . TYR A 1 212 ? -6.741 -16.043 -8.582 1.00 89.38 212 TYR A N 1
ATOM 1769 C CA . TYR A 1 212 ? -7.683 -16.056 -9.699 1.00 89.38 212 TYR A CA 1
ATOM 1770 C C . TYR A 1 212 ? -8.877 -15.125 -9.452 1.00 89.38 212 TYR A C 1
ATOM 1772 O O . TYR A 1 212 ? -9.233 -14.332 -10.322 1.00 89.38 212 TYR A O 1
ATOM 1780 N N . ARG A 1 213 ? -9.464 -15.158 -8.250 1.00 88.25 213 ARG A N 1
ATOM 1781 C CA . ARG A 1 213 ? -10.553 -14.245 -7.870 1.00 88.25 213 ARG A CA 1
ATOM 1782 C C . ARG A 1 213 ? -10.112 -12.785 -7.897 1.00 88.25 213 ARG A C 1
ATOM 1784 O O . ARG A 1 213 ? -10.874 -11.951 -8.368 1.00 88.25 213 ARG A O 1
ATOM 1791 N N . LEU A 1 214 ? -8.892 -12.501 -7.446 1.00 85.25 214 LEU A N 1
ATOM 1792 C CA . LEU A 1 214 ? -8.307 -11.163 -7.491 1.00 85.25 214 LEU A CA 1
ATOM 1793 C C . LEU A 1 214 ? -8.026 -10.708 -8.932 1.00 85.25 214 LEU A C 1
ATOM 1795 O O . LEU A 1 214 ? -8.223 -9.545 -9.256 1.00 85.25 214 LEU A O 1
ATOM 1799 N N . SER A 1 215 ? -7.640 -11.632 -9.819 1.00 86.38 215 SER A N 1
ATOM 1800 C CA . SER A 1 215 ? -7.412 -11.334 -11.240 1.00 86.38 215 SER A CA 1
ATOM 1801 C C . SER A 1 215 ? -8.681 -10.959 -12.013 1.00 86.38 215 SER A C 1
ATOM 1803 O O . SER A 1 215 ? -8.580 -10.379 -13.088 1.00 86.38 215 SER A O 1
ATOM 1805 N N . GLN A 1 216 ? -9.866 -11.283 -11.482 1.00 82.38 216 GLN A N 1
ATOM 1806 C CA . GLN A 1 216 ? -11.151 -10.901 -12.075 1.00 82.38 216 GLN A CA 1
ATOM 1807 C C . GLN A 1 216 ? -11.705 -9.579 -11.534 1.00 82.38 216 GLN A C 1
ATOM 1809 O O . GLN A 1 216 ? -12.764 -9.136 -11.980 1.00 82.38 216 GLN A O 1
ATOM 1814 N N . ASP A 1 217 ? -11.025 -8.954 -10.571 1.00 83.56 217 ASP A N 1
ATOM 1815 C CA . ASP A 1 217 ? -11.442 -7.657 -10.060 1.00 83.56 217 ASP A CA 1
ATOM 1816 C C . ASP A 1 217 ? -11.244 -6.580 -11.148 1.00 83.56 217 ASP A C 1
ATOM 1818 O O . ASP A 1 217 ? -10.142 -6.471 -11.694 1.00 83.56 217 ASP A O 1
ATOM 1822 N N . PRO A 1 218 ? -12.265 -5.762 -11.470 1.00 70.38 218 PRO A N 1
ATOM 1823 C CA . PRO A 1 218 ? -12.165 -4.700 -12.474 1.00 70.38 218 PRO A CA 1
ATOM 1824 C C . PRO A 1 218 ? -11.070 -3.652 -12.196 1.00 70.38 218 PRO A C 1
ATOM 1826 O O . PRO A 1 218 ? -10.707 -2.901 -13.104 1.00 70.38 218 PRO A O 1
ATOM 1829 N N . GLN A 1 219 ? -10.519 -3.591 -10.977 1.00 70.31 219 GLN A N 1
ATOM 1830 C CA . GLN A 1 219 ? -9.370 -2.736 -10.651 1.00 70.31 219 GLN A CA 1
ATOM 1831 C C . GLN A 1 219 ? -8.003 -3.365 -10.987 1.00 70.31 219 GLN A C 1
ATOM 1833 O O . GLN A 1 219 ? -7.005 -2.646 -11.076 1.00 70.31 219 GLN A O 1
ATOM 1838 N N . CYS A 1 220 ? -7.929 -4.681 -11.210 1.00 59.66 220 CYS A N 1
ATOM 1839 C CA . CYS A 1 220 ? -6.689 -5.383 -11.541 1.00 59.66 220 CYS A CA 1
ATOM 1840 C C . CYS A 1 220 ? -6.438 -5.392 -13.059 1.00 59.66 220 CYS A C 1
ATOM 1842 O O . CYS A 1 220 ? -6.936 -6.246 -13.785 1.00 59.66 220 CYS A O 1
ATOM 1844 N N . LYS A 1 221 ? -5.611 -4.458 -13.546 1.00 66.00 221 LYS A N 1
ATOM 1845 C CA . LYS A 1 221 ? -5.156 -4.420 -14.954 1.00 66.00 221 LYS A CA 1
ATOM 1846 C C . LYS A 1 221 ? -3.893 -5.250 -15.230 1.00 66.00 221 LYS A C 1
ATOM 1848 O O . LYS A 1 221 ? -3.502 -5.406 -16.384 1.00 66.00 221 LYS A O 1
ATOM 1853 N N . GLU A 1 222 ? -3.248 -5.779 -14.191 1.00 83.12 222 GLU A N 1
ATOM 1854 C CA . GLU A 1 222 ? -1.947 -6.444 -14.297 1.00 83.12 222 GLU A CA 1
ATOM 1855 C C . GLU A 1 222 ? -2.082 -7.934 -14.650 1.00 83.12 222 GLU A C 1
ATOM 1857 O O . GLU A 1 222 ? -2.541 -8.752 -13.848 1.00 83.12 222 GLU A O 1
ATOM 1862 N N . TRP A 1 223 ? -1.600 -8.324 -15.833 1.00 80.12 223 TRP A N 1
ATOM 1863 C CA . TRP A 1 223 ? -1.620 -9.717 -16.313 1.00 80.12 223 TRP A CA 1
ATOM 1864 C C . TRP A 1 223 ? -0.805 -10.682 -15.431 1.00 80.12 223 TRP A C 1
ATOM 1866 O O . TRP A 1 223 ? -1.054 -11.890 -15.421 1.00 80.12 223 TRP A O 1
ATOM 1876 N N . GLN A 1 224 ? 0.147 -10.146 -14.661 1.00 83.38 224 GLN A N 1
ATOM 1877 C CA . GLN A 1 224 ? 1.027 -10.895 -13.762 1.00 83.38 224 GLN A CA 1
ATOM 1878 C C . GLN A 1 224 ? 0.242 -11.691 -12.710 1.00 83.38 224 GLN A C 1
ATOM 1880 O O . GLN A 1 224 ? 0.614 -12.821 -12.400 1.00 83.38 224 GLN A O 1
ATOM 1885 N N . VAL A 1 225 ? -0.863 -11.137 -12.194 1.00 83.38 225 VAL A N 1
ATOM 1886 C CA . VAL A 1 225 ? -1.697 -11.787 -11.165 1.00 83.38 225 VAL A CA 1
ATOM 1887 C C . VAL A 1 225 ? -2.399 -13.020 -11.739 1.00 83.38 225 VAL A C 1
ATOM 1889 O O . VAL A 1 225 ? -2.414 -14.079 -11.109 1.00 83.38 225 VAL A O 1
ATOM 1892 N N . SER A 1 226 ? -2.907 -12.909 -12.969 1.00 84.88 226 SER A N 1
ATOM 1893 C CA . SER A 1 226 ? -3.534 -14.021 -13.693 1.00 84.88 226 SER A CA 1
ATOM 1894 C C . SER A 1 226 ? -2.519 -15.120 -14.033 1.00 84.88 226 SER A C 1
ATOM 1896 O O . SER A 1 226 ? -2.753 -16.301 -13.771 1.00 84.88 226 SER A O 1
ATOM 1898 N N . PHE A 1 227 ? -1.333 -14.742 -14.520 1.00 86.75 227 PHE A N 1
ATOM 1899 C CA . PHE A 1 227 ? -0.258 -15.692 -14.815 1.00 86.75 227 PHE A CA 1
ATOM 1900 C C . PHE A 1 227 ? 0.237 -16.434 -13.562 1.00 86.75 227 PHE A C 1
ATOM 1902 O O . PHE A 1 227 ? 0.432 -17.653 -13.588 1.00 86.75 227 PHE A O 1
ATOM 1909 N N . LEU A 1 228 ? 0.375 -15.727 -12.436 1.00 86.94 228 LEU A N 1
ATOM 1910 C CA . LEU A 1 228 ? 0.778 -16.321 -11.163 1.00 86.94 228 LEU A CA 1
ATOM 1911 C C . LEU A 1 228 ? -0.271 -17.316 -10.637 1.00 86.94 228 LEU A C 1
ATOM 1913 O O . LEU A 1 228 ? 0.098 -18.382 -10.140 1.00 86.94 228 LEU A O 1
ATOM 1917 N N . ALA A 1 229 ? -1.565 -17.020 -10.808 1.00 90.56 229 ALA A N 1
ATOM 1918 C CA . ALA A 1 229 ? -2.645 -17.949 -10.472 1.00 90.56 229 ALA A CA 1
ATOM 1919 C C . ALA A 1 229 ? -2.537 -19.266 -11.265 1.00 90.56 229 ALA A C 1
ATOM 1921 O O . ALA A 1 229 ? -2.659 -20.349 -10.687 1.00 90.56 229 ALA A O 1
ATOM 1922 N N . ILE A 1 230 ? -2.231 -19.184 -12.567 1.00 89.94 230 ILE A N 1
ATOM 1923 C CA . ILE A 1 230 ? -2.053 -20.353 -13.444 1.00 89.94 230 ILE A CA 1
ATOM 1924 C C . ILE A 1 230 ? -0.847 -21.196 -13.007 1.00 89.94 230 ILE A C 1
ATOM 1926 O O . ILE A 1 230 ? -0.964 -22.417 -12.888 1.00 89.94 230 ILE A O 1
ATOM 1930 N N . ILE A 1 231 ? 0.298 -20.569 -12.714 1.00 90.62 231 ILE A N 1
ATOM 1931 C CA . ILE A 1 231 ? 1.496 -21.288 -12.246 1.00 90.62 231 ILE A CA 1
ATOM 1932 C C . ILE A 1 231 ? 1.213 -22.029 -10.935 1.00 90.62 231 ILE A C 1
ATOM 1934 O O . ILE A 1 231 ? 1.536 -23.213 -10.812 1.00 90.62 231 ILE A O 1
ATOM 1938 N N . HIS A 1 232 ? 0.584 -21.365 -9.960 1.00 87.50 232 HIS A N 1
ATOM 1939 C CA . HIS A 1 232 ? 0.247 -21.994 -8.682 1.00 87.50 232 HIS A CA 1
ATOM 1940 C C . HIS A 1 232 ? -0.734 -23.160 -8.843 1.00 87.50 232 HIS A C 1
ATOM 1942 O O . HIS A 1 232 ? -0.591 -24.170 -8.147 1.00 87.50 232 HIS A O 1
ATOM 1948 N N . LEU A 1 233 ? -1.680 -23.054 -9.781 1.00 92.94 233 LEU A N 1
ATOM 1949 C CA . LEU A 1 233 ? -2.616 -24.126 -10.107 1.00 92.94 233 LEU A CA 1
ATOM 1950 C C . LEU A 1 233 ? -1.892 -25.348 -10.693 1.00 92.94 233 LEU A C 1
ATOM 1952 O O . LEU A 1 233 ? -2.064 -26.458 -10.188 1.00 92.94 233 LEU A O 1
ATOM 1956 N N . ILE A 1 234 ? -1.046 -25.146 -11.711 1.00 92.44 234 ILE A N 1
ATOM 1957 C CA . ILE A 1 234 ? -0.288 -26.228 -12.361 1.00 92.44 234 ILE A CA 1
ATOM 1958 C C . ILE A 1 234 ? 0.622 -26.928 -11.349 1.00 92.44 234 ILE A C 1
ATOM 1960 O O . ILE A 1 234 ? 0.639 -28.157 -11.279 1.00 92.44 234 ILE A O 1
ATOM 1964 N N . LEU A 1 235 ? 1.342 -26.156 -10.531 1.00 88.94 235 LEU A N 1
ATOM 1965 C CA . LEU A 1 235 ? 2.235 -26.707 -9.515 1.00 88.94 235 LEU A CA 1
ATOM 1966 C C . LEU A 1 235 ? 1.471 -27.490 -8.441 1.00 88.94 235 LEU A C 1
ATOM 1968 O O . LEU A 1 235 ? 1.898 -28.584 -8.081 1.00 88.94 235 LEU A O 1
ATOM 1972 N N . SER A 1 236 ? 0.336 -26.981 -7.951 1.00 88.56 236 SER A N 1
ATOM 1973 C CA . SER A 1 236 ? -0.462 -27.691 -6.942 1.00 88.56 236 SER A CA 1
ATOM 1974 C C . SER A 1 236 ? -1.003 -29.020 -7.486 1.00 88.56 236 SER A C 1
ATOM 1976 O O . SER A 1 236 ? -0.811 -30.068 -6.867 1.00 88.56 236 SER A O 1
ATOM 1978 N N . VAL A 1 237 ? -1.581 -29.018 -8.692 1.00 91.56 237 VAL A N 1
ATOM 1979 C CA . VAL A 1 237 ? -2.095 -30.240 -9.337 1.00 91.56 237 VAL A CA 1
ATOM 1980 C C . VAL A 1 237 ? -0.962 -31.230 -9.642 1.00 91.56 237 VAL A C 1
ATOM 1982 O O . VAL A 1 237 ? -1.089 -32.430 -9.374 1.00 91.56 237 VAL A O 1
ATOM 1985 N N . GLY A 1 238 ? 0.174 -30.748 -10.152 1.00 89.81 238 GLY A N 1
ATOM 1986 C CA . GLY A 1 238 ? 1.356 -31.571 -10.427 1.00 89.81 238 GLY A CA 1
ATOM 1987 C C . GLY A 1 238 ? 1.929 -32.228 -9.167 1.00 89.81 238 GLY A C 1
ATOM 1988 O O . GLY A 1 238 ? 2.242 -33.422 -9.162 1.00 89.81 238 GLY A O 1
ATOM 1989 N N . ASN A 1 239 ? 1.988 -31.482 -8.066 1.00 83.69 239 ASN A N 1
ATOM 1990 C CA . ASN A 1 239 ? 2.484 -31.980 -6.788 1.00 83.69 239 ASN A CA 1
ATOM 1991 C C . ASN A 1 239 ? 1.530 -33.003 -6.148 1.00 83.69 239 ASN A C 1
ATOM 1993 O O . ASN A 1 239 ? 1.981 -34.042 -5.654 1.00 83.69 239 ASN A O 1
ATOM 1997 N N . ILE A 1 240 ? 0.214 -32.766 -6.220 1.00 89.62 240 ILE A N 1
ATOM 1998 C CA . ILE A 1 240 ? -0.812 -33.706 -5.741 1.00 89.62 240 ILE A CA 1
ATOM 1999 C C . ILE A 1 240 ? -0.749 -35.017 -6.530 1.00 89.62 240 ILE A C 1
ATOM 2001 O O . ILE A 1 240 ? -0.695 -36.094 -5.937 1.00 89.62 240 ILE A O 1
ATOM 2005 N N . THR A 1 241 ? -0.711 -34.948 -7.863 1.00 86.50 241 THR A N 1
ATOM 2006 C CA . THR A 1 241 ? -0.684 -36.146 -8.720 1.00 86.50 241 THR A CA 1
ATOM 2007 C C . THR A 1 241 ? 0.596 -36.962 -8.543 1.00 86.50 241 THR A C 1
ATOM 2009 O O . THR A 1 241 ? 0.530 -38.189 -8.448 1.00 86.50 241 THR A O 1
ATOM 2012 N N . THR A 1 242 ? 1.755 -36.306 -8.439 1.00 85.00 242 THR A N 1
ATOM 2013 C CA . THR A 1 242 ? 3.043 -36.975 -8.190 1.00 85.00 242 THR A CA 1
ATOM 2014 C C . THR A 1 242 ? 3.054 -37.660 -6.825 1.00 85.00 242 THR A C 1
ATOM 2016 O O . THR A 1 242 ? 3.426 -38.829 -6.720 1.00 85.00 242 THR A O 1
ATOM 2019 N N . THR A 1 243 ? 2.560 -36.984 -5.787 1.00 83.38 243 THR A N 1
ATOM 2020 C CA . THR A 1 243 ? 2.486 -37.546 -4.431 1.00 83.38 243 THR A CA 1
ATOM 2021 C C . THR A 1 243 ? 1.510 -38.718 -4.357 1.00 83.38 243 THR A C 1
ATOM 2023 O O . THR A 1 243 ? 1.837 -39.749 -3.772 1.00 83.38 243 THR A O 1
ATOM 2026 N N . LEU A 1 244 ? 0.345 -38.623 -5.006 1.00 84.56 244 LEU A N 1
ATOM 2027 C CA . LEU A 1 244 ? -0.614 -39.730 -5.092 1.00 84.56 244 LEU A CA 1
ATOM 2028 C C . LEU A 1 244 ? -0.009 -40.968 -5.765 1.00 84.56 244 LEU A C 1
ATOM 2030 O O . LEU A 1 244 ? -0.205 -42.075 -5.265 1.00 84.56 244 LEU A O 1
ATOM 2034 N N . LYS A 1 245 ? 0.765 -40.801 -6.848 1.00 83.06 245 LYS A N 1
ATOM 2035 C CA . LYS A 1 245 ? 1.479 -41.917 -7.495 1.00 83.06 245 LYS A CA 1
ATOM 2036 C C . LYS A 1 245 ? 2.443 -42.601 -6.525 1.00 83.06 245 LYS A C 1
ATOM 2038 O O . LYS A 1 245 ? 2.380 -43.817 -6.374 1.00 83.06 245 LYS A O 1
ATOM 2043 N N . VAL A 1 246 ? 3.252 -41.825 -5.799 1.00 79.31 246 VAL A N 1
ATOM 2044 C CA . VAL A 1 246 ? 4.193 -42.354 -4.795 1.00 79.31 246 VAL A CA 1
ATOM 2045 C C . VAL A 1 246 ? 3.463 -43.107 -3.679 1.00 79.31 246 VAL A C 1
ATOM 2047 O O . VAL A 1 246 ? 3.910 -44.174 -3.262 1.00 79.31 246 VAL A O 1
ATOM 2050 N N . VAL A 1 247 ? 2.317 -42.599 -3.216 1.00 80.25 247 VAL A N 1
ATOM 2051 C CA . VAL A 1 247 ? 1.492 -43.277 -2.203 1.00 80.25 247 VAL A CA 1
ATOM 2052 C C . VAL A 1 247 ? 0.943 -44.599 -2.728 1.00 80.25 247 VAL A C 1
ATOM 2054 O O . VAL A 1 247 ? 1.037 -45.614 -2.040 1.00 80.25 247 VAL A O 1
ATOM 2057 N N . VAL A 1 248 ? 0.395 -44.612 -3.944 1.00 83.12 248 VAL A N 1
ATOM 2058 C CA . VAL A 1 248 ? -0.143 -45.829 -4.568 1.00 83.12 248 VAL A CA 1
ATOM 2059 C C . VAL A 1 248 ? 0.955 -46.873 -4.755 1.00 83.12 248 VAL A C 1
ATOM 2061 O O . VAL A 1 248 ? 0.755 -48.036 -4.396 1.00 83.12 248 VAL A O 1
ATOM 2064 N N . ASP A 1 249 ? 2.122 -46.470 -5.251 1.00 73.69 249 ASP A N 1
ATOM 2065 C CA . ASP A 1 249 ? 3.261 -47.368 -5.442 1.00 73.69 249 ASP A CA 1
ATOM 2066 C C . ASP A 1 249 ? 3.785 -47.906 -4.110 1.00 73.69 249 ASP A C 1
ATOM 2068 O O . ASP A 1 249 ? 4.097 -49.097 -3.995 1.00 73.69 249 ASP A O 1
ATOM 2072 N N . LYS A 1 250 ? 3.797 -47.073 -3.063 1.00 72.31 250 LYS A N 1
ATOM 2073 C CA . LYS A 1 250 ? 4.186 -47.494 -1.717 1.00 72.31 250 LYS A CA 1
ATOM 2074 C C . LYS A 1 250 ? 3.200 -48.503 -1.127 1.00 72.31 250 LYS A C 1
ATOM 2076 O O . LYS A 1 250 ? 3.626 -49.559 -0.667 1.00 72.31 250 LYS A O 1
ATOM 2081 N N . LEU A 1 251 ? 1.894 -48.246 -1.223 1.00 74.19 251 LEU A N 1
ATOM 2082 C CA . LEU A 1 251 ? 0.848 -49.165 -0.757 1.00 74.19 251 LEU A CA 1
ATOM 2083 C C . LEU A 1 251 ? 0.853 -50.495 -1.525 1.00 74.19 251 LEU A C 1
ATOM 2085 O O . LEU A 1 251 ? 0.641 -51.557 -0.932 1.00 74.19 251 LEU A O 1
ATOM 2089 N N . ARG A 1 252 ? 1.113 -50.463 -2.839 1.00 75.19 252 ARG A N 1
ATOM 2090 C CA . ARG A 1 252 ? 1.284 -51.675 -3.658 1.00 75.19 252 ARG A CA 1
ATOM 2091 C C . ARG A 1 252 ? 2.521 -52.465 -3.234 1.00 75.19 252 ARG A C 1
ATOM 2093 O O . ARG A 1 252 ? 2.444 -53.688 -3.117 1.00 75.19 252 ARG A O 1
ATOM 2100 N N . THR A 1 253 ? 3.634 -51.782 -2.978 1.00 69.56 253 THR A N 1
ATOM 2101 C CA . THR A 1 253 ? 4.901 -52.404 -2.566 1.00 69.56 253 THR A CA 1
ATOM 2102 C C . THR A 1 253 ? 4.796 -53.040 -1.183 1.00 69.56 253 THR A C 1
ATOM 2104 O O . THR A 1 253 ? 5.173 -54.200 -1.026 1.00 69.56 253 THR A O 1
ATOM 2107 N N . ASP A 1 254 ? 4.217 -52.339 -0.206 1.00 67.12 254 ASP A N 1
ATOM 2108 C CA . ASP A 1 254 ? 4.047 -52.856 1.158 1.00 67.12 254 ASP A CA 1
ATOM 2109 C C . ASP A 1 254 ? 3.102 -54.074 1.171 1.00 67.12 254 ASP A C 1
ATOM 2111 O O . ASP A 1 254 ? 3.398 -55.087 1.807 1.00 67.12 254 ASP A O 1
ATOM 2115 N N . ARG A 1 255 ? 2.024 -54.049 0.370 1.00 69.81 255 ARG A N 1
ATOM 2116 C CA . ARG A 1 255 ? 1.144 -55.216 0.167 1.00 69.81 255 ARG A CA 1
ATOM 2117 C C . ARG A 1 255 ? 1.890 -56.400 -0.459 1.00 69.81 255 ARG A C 1
ATOM 2119 O O . ARG A 1 255 ? 1.692 -57.540 -0.043 1.00 69.81 255 ARG A O 1
ATOM 2126 N N . ARG A 1 256 ? 2.758 -56.148 -1.447 1.00 70.31 256 ARG A N 1
ATOM 2127 C CA . ARG A 1 256 ? 3.560 -57.191 -2.109 1.00 70.31 256 ARG A CA 1
ATOM 2128 C C . ARG A 1 256 ? 4.568 -57.821 -1.145 1.00 70.31 256 ARG A C 1
ATOM 2130 O O . ARG A 1 256 ? 4.675 -59.042 -1.125 1.00 70.31 256 ARG A O 1
ATOM 2137 N N . GLN A 1 257 ? 5.233 -57.013 -0.317 1.00 65.88 257 GLN A N 1
ATOM 2138 C CA . GLN A 1 257 ? 6.161 -57.488 0.715 1.00 65.88 257 GLN A CA 1
ATOM 2139 C C . GLN A 1 257 ? 5.457 -58.347 1.775 1.00 65.88 257 GLN A C 1
ATOM 2141 O O . GLN A 1 257 ? 5.956 -59.415 2.132 1.00 65.88 257 GLN A O 1
ATOM 2146 N N . GLN A 1 258 ? 4.268 -57.941 2.231 1.00 66.00 258 GLN A N 1
ATOM 2147 C CA . GLN A 1 258 ? 3.466 -58.738 3.167 1.00 66.00 258 GLN A CA 1
ATOM 2148 C C . GLN A 1 258 ? 3.074 -60.101 2.580 1.00 66.00 258 GLN A C 1
ATOM 2150 O O . GLN A 1 258 ? 3.184 -61.119 3.265 1.00 66.00 258 GLN A O 1
ATOM 2155 N N . LEU A 1 259 ? 2.676 -60.142 1.303 1.00 65.38 259 LEU A N 1
ATOM 2156 C CA . LEU A 1 259 ? 2.368 -61.396 0.612 1.00 65.38 259 LEU A CA 1
ATOM 2157 C C . LEU A 1 259 ? 3.608 -62.294 0.498 1.00 65.38 259 LEU A C 1
ATOM 2159 O O . LEU A 1 259 ? 3.531 -63.467 0.853 1.00 65.38 259 LEU A O 1
ATOM 2163 N N . THR A 1 260 ? 4.763 -61.766 0.076 1.00 65.88 260 THR A N 1
ATOM 2164 C CA . THR A 1 260 ? 5.998 -62.566 -0.044 1.00 65.88 260 THR A CA 1
ATOM 2165 C C . THR A 1 260 ? 6.469 -63.134 1.292 1.00 65.88 260 THR A C 1
ATOM 2167 O O . THR A 1 260 ? 6.887 -64.289 1.346 1.00 65.88 260 THR A O 1
ATOM 2170 N N . THR A 1 261 ? 6.356 -62.367 2.380 1.00 66.31 261 THR A N 1
ATOM 2171 C CA . THR A 1 261 ? 6.702 -62.846 3.724 1.00 66.31 261 THR A CA 1
ATOM 2172 C C . THR A 1 261 ? 5.749 -63.957 4.163 1.00 66.31 261 THR A C 1
ATOM 2174 O O . THR A 1 261 ? 6.209 -64.996 4.629 1.00 66.31 261 THR A O 1
ATOM 2177 N N . LYS A 1 262 ? 4.439 -63.807 3.923 1.00 67.88 262 LYS A N 1
ATOM 2178 C CA . LYS A 1 262 ? 3.432 -64.832 4.243 1.00 67.88 262 LYS A CA 1
ATOM 2179 C C . LYS A 1 262 ? 3.680 -66.159 3.508 1.00 67.88 262 LYS A C 1
ATOM 2181 O O . LYS A 1 262 ? 3.613 -67.216 4.124 1.00 67.88 262 LYS A O 1
ATOM 2186 N N . TYR A 1 263 ? 4.021 -66.122 2.216 1.00 55.22 263 TYR A N 1
ATOM 2187 C CA . TYR A 1 263 ? 4.342 -67.340 1.456 1.00 55.22 263 TYR A CA 1
ATOM 2188 C C . TYR A 1 263 ? 5.688 -67.969 1.857 1.00 55.22 263 TYR A C 1
ATOM 2190 O O . TYR A 1 263 ? 5.801 -69.194 1.863 1.00 55.22 263 TYR A O 1
ATOM 2198 N N . ARG A 1 264 ? 6.690 -67.163 2.241 1.00 57.34 264 ARG A N 1
ATOM 2199 C CA . ARG A 1 264 ? 7.994 -67.657 2.718 1.00 57.34 264 ARG A CA 1
ATOM 2200 C C . ARG A 1 264 ? 7.881 -68.396 4.057 1.00 57.34 264 ARG A C 1
ATOM 2202 O O . ARG A 1 264 ? 8.493 -69.451 4.202 1.00 57.34 264 ARG A O 1
ATOM 2209 N N . PHE A 1 265 ? 7.074 -67.898 4.996 1.00 58.56 265 PHE A N 1
ATOM 2210 C CA . PHE A 1 265 ? 6.805 -68.601 6.259 1.00 58.56 265 PHE A CA 1
ATOM 2211 C C . PHE A 1 265 ? 6.083 -69.937 6.026 1.00 58.56 265 PHE A C 1
ATOM 2213 O O . PHE A 1 265 ? 6.572 -70.971 6.473 1.00 58.56 265 PHE A O 1
ATOM 2220 N N . ASN A 1 266 ? 5.033 -69.951 5.197 1.00 56.34 266 ASN A N 1
ATOM 2221 C CA . ASN A 1 266 ? 4.309 -71.186 4.864 1.00 56.34 266 ASN A CA 1
ATOM 2222 C C . ASN A 1 266 ? 5.175 -72.237 4.133 1.00 56.34 266 ASN A C 1
ATOM 2224 O O . ASN A 1 266 ? 4.864 -73.425 4.167 1.00 56.34 266 ASN A O 1
ATOM 2228 N N . SER A 1 267 ? 6.245 -71.825 3.439 1.00 57.81 267 SER A N 1
ATOM 2229 C CA . SER A 1 267 ? 7.187 -72.758 2.797 1.00 57.81 267 SER A CA 1
ATOM 2230 C C . SER A 1 267 ? 8.220 -73.370 3.748 1.00 57.81 267 SER A C 1
ATOM 2232 O O . SER A 1 267 ? 8.716 -74.456 3.459 1.00 57.81 267 SER A O 1
ATOM 2234 N N . HIS A 1 268 ? 8.543 -72.699 4.860 1.00 54.97 268 HIS A N 1
ATOM 2235 C CA . HIS A 1 268 ? 9.405 -73.258 5.906 1.00 54.97 268 HIS A CA 1
ATOM 2236 C C . HIS A 1 268 ? 8.626 -74.247 6.777 1.00 54.97 268 HIS A C 1
ATOM 2238 O O . HIS A 1 268 ? 9.101 -75.349 7.011 1.00 54.97 268 HIS A O 1
ATOM 2244 N N . GLU A 1 269 ? 7.377 -73.924 7.112 1.00 56.59 269 GLU A N 1
ATOM 2245 C CA . GLU A 1 269 ? 6.488 -74.808 7.879 1.00 56.59 269 GLU A CA 1
ATOM 2246 C C . GLU A 1 269 ? 6.207 -76.146 7.163 1.00 56.59 269 GLU A C 1
ATOM 2248 O O . GLU A 1 269 ? 6.039 -77.174 7.803 1.00 56.59 269 GLU A O 1
ATOM 2253 N N . LYS A 1 270 ? 6.241 -76.168 5.821 1.00 53.66 270 LYS A N 1
ATOM 2254 C CA . LYS A 1 270 ? 6.119 -77.397 5.012 1.00 53.66 270 LYS A CA 1
ATOM 2255 C C . LYS A 1 270 ? 7.409 -78.212 4.850 1.00 53.66 270 LYS A C 1
ATOM 2257 O O . LYS A 1 270 ? 7.340 -79.294 4.281 1.00 53.66 270 LYS A O 1
ATOM 2262 N N . LYS A 1 271 ? 8.575 -77.688 5.241 1.00 53.88 271 LYS A N 1
ATOM 2263 C CA . LYS A 1 271 ? 9.858 -78.418 5.180 1.00 53.88 271 LYS A CA 1
ATOM 2264 C C . LYS A 1 271 ? 10.223 -79.093 6.502 1.00 53.88 271 LYS A C 1
ATOM 2266 O O . LYS A 1 271 ? 11.059 -79.989 6.485 1.00 53.88 271 LYS A O 1
ATOM 2271 N N . ASP A 1 272 ? 9.584 -78.676 7.591 1.00 53.41 272 ASP A N 1
ATOM 2272 C CA . ASP A 1 272 ? 9.824 -79.167 8.950 1.00 53.41 272 ASP A CA 1
ATOM 2273 C C . ASP A 1 272 ? 8.707 -80.125 9.443 1.00 53.41 272 ASP A C 1
ATOM 2275 O O . ASP A 1 272 ? 8.599 -80.395 10.637 1.00 53.41 272 ASP A O 1
ATOM 2279 N N . SER A 1 273 ? 7.865 -80.638 8.532 1.00 47.94 273 SER A N 1
ATOM 2280 C CA . SER A 1 273 ? 6.862 -81.705 8.746 1.00 47.94 273 SER A CA 1
ATOM 2281 C C . SER A 1 273 ? 7.070 -82.832 7.744 1.00 47.94 273 SER A C 1
ATOM 2283 O O . SER A 1 273 ? 6.865 -83.999 8.138 1.00 47.94 273 SER A O 1
#

pLDDT: mean 75.69, std 14.78, range [32.41, 94.19]

Sequence (273 aa):
MDEGLLEGEANLKSCLEDWSDLNKEFTQLEATHDRYKKVLEDLWDIQKKCVTGIAHHRYRMKQITEKMTKIKENSKPETDEALKRLRSEMQQRKSQFREMEELYLSIILGSVSVSLLNKEDKFAYKYNYETFKATNQGLVGHSSLYIHGFLYIVQFFYQKGALYRLRALGQRHEMDITVEGFMSWMWKGISFLLPFLFAGYFFQLYNAYVLYRLSQDPQCKEWQVSFLAIIHLILSVGNITTTLKVVVDKLRTDRRQQLTTKYRFNSHEKKDS

Secondary structure (DSSP, 8-state):
-HHHHHHHHHHHHHHHHHHHHHHHHHHHHHHHHHHHHHHHHHHHHHHHHHHHHHHHHHHHHHHHHHHHHHHHTT--HHHHHHHHHHHHHHHHHHHHHHHHHHHHHHHHHTTT------HHHHHHHHHHHHHHHHHHH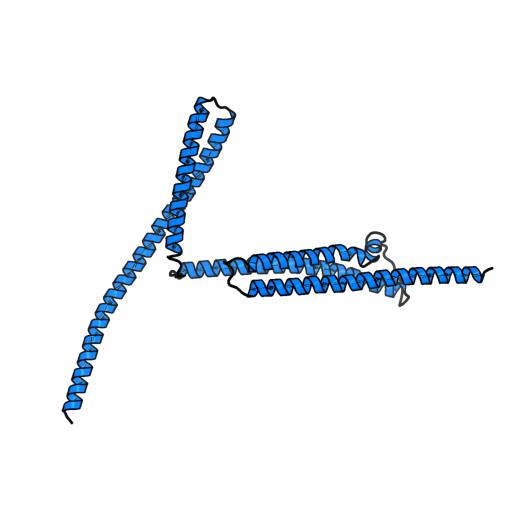HHHHHHHHHHHHHHHHHHHHHHHHHHHHHHHTTSS-------TTHHHHHTT-TTTHHHHHHHHHHHHHHHHHHHHHHHTSTT---HHHHHHHHHHHHHHHHHHHHHHHHHHHHHHHHHHHHHHHHHHHHHHHTT--

Organism: Magallana gigas (NCBI:txid29159)

Foldseek 3Di:
DPVVVVVVVVVVVVVVVVVVVVVVVVVVVVVVVVVVVVVVVVVVVVLVVLVVVLVVVVVVVVVVVVVLVVAVVPDDPVVVVVSVVVVVVVVVVVVVSVVSVVVVVCVCCPPVDPCPVDPVVVVVVVVVVVVVVVVVVVVVVVVVCVVVVVVVVVVCLVVVVVVVVVVVVPPDDDDDDDPPDPSVVVVPDPVVVVVVLLVVLVVLLVQLVVLCVVCPPPVDPDCVSVVSSVVSNVVSVVSVVVVVVVVVVVVVVVVVVVVVVVVVVVVVVVVVD